Protein AF-A0A933NAK7-F1 (afdb_monomer)

Secondary structure (DSSP, 8-state):
-----------PPPPHHHHHHHHHHHHHHHTTTS--TTS-GGG-SHHHHHHHHHHHHHHHH-GGGGGGS-B-TTSSB-S---HHHIIIIIEEE--S-STTT-PPTTPEEEEEES--GGG--EEEEEEEE--TT--EEEE--SSTTPPPEEEEHHHHHHTS-GGG--STT-TTEEEEEEEGGGS---

Radius of gyration: 18.36 Å; Cα contacts (8 Å, |Δi|>4): 312; chains: 1; bounding box: 80×37×38 Å

Foldseek 3Di:
DDDDDPPPPPPPDDDLLVQLLVQLLVQLVVLQVPNDPVQDLVLLFFVSSLLRSNLVSCVVRPNVCNQVQFAAPVRDGDNDDDPVRCCVRFKDFDDLACPVVVDGRQKWWKFWDADPVVRDIDIGIWTWDDDPVAIKTWGRPGDRPGGIDMDGLVCQQPPDDLRRHSHNPNPGGPHIIDGPVSDDPD

Solvent-accessible surface area (backbone atoms only — not comparable to full-atom values): 10543 Å² total; per-residue (Å²): 136,84,84,83,79,80,80,79,77,79,78,73,77,75,54,69,56,62,50,41,27,48,40,18,35,52,49,48,56,52,32,57,82,53,71,54,87,87,61,52,75,96,44,59,26,23,42,33,47,52,52,49,16,52,46,54,25,28,56,75,74,44,53,86,50,47,70,61,61,34,31,38,98,86,68,43,62,38,98,74,64,56,49,64,48,35,54,71,48,29,29,40,80,76,41,45,42,52,80,90,68,57,77,51,48,48,23,28,44,35,34,51,42,78,69,33,83,94,60,38,72,40,65,46,42,28,36,28,35,73,48,99,95,49,47,31,34,42,31,33,86,55,52,85,89,62,67,44,45,71,48,47,48,65,51,35,63,74,71,43,59,70,79,65,18,62,38,68,85,25,85,29,30,73,20,32,30,37,51,53,88,63,54,75,86,124

Mean predicted aligned error: 5.65 Å

Structure (mmCIF, N/CA/C/O backbone):
data_AF-A0A933NAK7-F1
#
_entry.id   AF-A0A933NAK7-F1
#
loop_
_atom_site.group_PDB
_atom_site.id
_atom_site.type_symbol
_atom_site.label_atom_id
_atom_site.label_alt_id
_atom_site.label_comp_id
_atom_site.label_asym_id
_atom_site.label_entity_id
_atom_site.label_seq_id
_atom_site.pdbx_PDB_ins_code
_atom_site.Cartn_x
_atom_site.Cartn_y
_atom_site.Cartn_z
_atom_site.occupancy
_atom_site.B_iso_or_equiv
_atom_site.auth_seq_id
_atom_site.auth_comp_id
_atom_site.auth_asym_id
_atom_site.auth_atom_id
_atom_site.pdbx_PDB_model_num
ATOM 1 N N . MET A 1 1 ? -57.879 -13.987 11.716 1.00 50.94 1 MET A N 1
ATOM 2 C CA . MET A 1 1 ? -56.941 -13.269 10.824 1.00 50.94 1 MET A CA 1
ATOM 3 C C . MET A 1 1 ? -55.656 -13.054 11.609 1.00 50.94 1 MET A C 1
ATOM 5 O O . MET A 1 1 ? -55.731 -12.501 12.696 1.00 50.94 1 MET A O 1
ATOM 9 N N . MET A 1 2 ? -54.537 -13.621 11.155 1.00 39.66 2 MET A N 1
ATOM 10 C CA . MET A 1 2 ? -53.261 -13.627 11.891 1.00 39.66 2 MET A CA 1
ATOM 11 C C . MET A 1 2 ? -52.605 -12.236 11.878 1.00 39.66 2 MET A C 1
ATOM 13 O O . MET A 1 2 ? -52.693 -11.566 10.848 1.00 39.66 2 MET A O 1
ATOM 17 N N . PRO A 1 3 ? -51.931 -11.795 12.956 1.00 52.84 3 PRO A N 1
ATOM 18 C CA . PRO A 1 3 ? -51.157 -10.566 12.911 1.00 52.84 3 PRO A CA 1
ATOM 19 C C . PRO A 1 3 ? -49.844 -10.827 12.163 1.00 52.84 3 PRO A C 1
ATOM 21 O O . PRO A 1 3 ? -49.134 -11.795 12.436 1.00 52.84 3 PRO A O 1
ATOM 24 N N . ALA A 1 4 ? -49.528 -9.962 11.204 1.00 50.22 4 ALA A N 1
ATOM 25 C CA . ALA A 1 4 ? -48.237 -9.954 10.536 1.00 50.22 4 ALA A CA 1
ATOM 26 C C . ALA A 1 4 ? -47.170 -9.442 11.517 1.00 50.22 4 ALA A C 1
ATOM 28 O O . ALA A 1 4 ? -47.186 -8.272 11.897 1.00 50.22 4 ALA A O 1
ATOM 29 N N . LEU A 1 5 ? -46.235 -10.305 11.926 1.00 50.31 5 LEU A N 1
ATOM 30 C CA . LEU A 1 5 ? -44.983 -9.846 12.522 1.00 50.31 5 LEU A CA 1
ATOM 31 C C . LEU A 1 5 ? -44.116 -9.250 11.408 1.00 50.31 5 LEU A C 1
ATOM 33 O O . LEU A 1 5 ? -43.568 -9.976 10.580 1.00 50.31 5 LEU A O 1
ATOM 37 N N . MET A 1 6 ? -43.964 -7.927 11.402 1.00 47.78 6 MET A N 1
ATOM 38 C CA . MET A 1 6 ? -42.846 -7.284 10.717 1.00 47.78 6 MET A CA 1
ATOM 39 C C . MET A 1 6 ? -41.587 -7.507 11.556 1.00 47.78 6 MET A C 1
ATOM 41 O O . MET A 1 6 ? -41.379 -6.847 12.572 1.00 47.78 6 MET A O 1
ATOM 45 N N . ALA A 1 7 ? -40.749 -8.458 11.149 1.00 50.16 7 ALA A N 1
ATOM 46 C CA . ALA A 1 7 ? -39.399 -8.577 11.675 1.00 50.16 7 ALA A CA 1
ATOM 47 C C . ALA A 1 7 ? -38.543 -7.451 11.074 1.00 50.16 7 ALA A C 1
ATOM 49 O O . ALA A 1 7 ? -38.067 -7.551 9.945 1.00 50.16 7 ALA A O 1
ATOM 50 N N . ALA A 1 8 ? -38.366 -6.359 11.816 1.00 52.19 8 ALA A N 1
ATOM 51 C CA . ALA A 1 8 ? -37.314 -5.396 11.527 1.00 52.19 8 ALA A CA 1
ATOM 52 C C . ALA A 1 8 ? -35.971 -6.072 11.839 1.00 52.19 8 ALA A C 1
ATOM 54 O O . ALA A 1 8 ? -35.615 -6.260 13.002 1.00 52.19 8 ALA A O 1
ATOM 55 N N . ALA A 1 9 ? -35.242 -6.494 10.807 1.00 53.94 9 ALA A N 1
ATOM 56 C CA . ALA A 1 9 ? -33.877 -6.964 10.980 1.00 53.94 9 ALA A CA 1
ATOM 57 C C . ALA A 1 9 ? -33.021 -5.778 11.453 1.00 53.94 9 ALA A C 1
ATOM 59 O O . ALA A 1 9 ? -32.818 -4.824 10.702 1.00 53.94 9 ALA A O 1
ATOM 60 N N . LEU A 1 10 ? -32.532 -5.816 12.698 1.00 55.72 10 LEU A N 1
ATOM 61 C CA . LEU A 1 10 ? -31.459 -4.921 13.124 1.00 55.72 10 LEU A CA 1
ATOM 62 C C . LEU A 1 10 ? -30.236 -5.236 12.259 1.00 55.72 10 LEU A C 1
ATOM 64 O O . LEU A 1 10 ? -29.606 -6.280 12.424 1.00 55.72 10 LEU A O 1
ATOM 68 N N . ILE A 1 11 ? -29.902 -4.347 11.327 1.00 62.50 11 ILE A N 1
ATOM 69 C CA . ILE A 1 11 ? -28.625 -4.410 10.621 1.00 62.50 11 ILE A CA 1
ATOM 70 C C . ILE A 1 11 ? -27.559 -4.072 11.664 1.00 62.50 11 ILE A C 1
ATOM 72 O O . ILE A 1 11 ? -27.437 -2.920 12.078 1.00 62.50 11 ILE A O 1
ATOM 76 N N . ALA A 1 12 ? -26.833 -5.082 12.142 1.00 73.06 12 ALA A N 1
ATOM 77 C CA . ALA A 1 12 ? -25.682 -4.859 13.005 1.00 73.06 12 ALA A CA 1
ATOM 78 C C . ALA A 1 12 ? -24.680 -3.950 12.276 1.00 73.06 12 ALA A C 1
ATOM 80 O O . ALA A 1 12 ? -24.375 -4.178 11.102 1.00 73.06 12 ALA A O 1
ATOM 81 N N . SER A 1 13 ? -24.177 -2.918 12.960 1.00 73.75 13 SER A N 1
ATOM 82 C CA . SER A 1 13 ? -23.134 -2.055 12.405 1.00 73.75 13 SER A CA 1
ATOM 83 C C . SER A 1 13 ? -21.921 -2.900 12.002 1.00 73.75 13 SER A C 1
ATOM 85 O O . SER A 1 13 ? -21.542 -3.809 12.748 1.00 73.75 13 SER A O 1
ATOM 87 N N . PRO A 1 14 ? -21.300 -2.629 10.842 1.00 81.31 14 PRO A N 1
ATOM 88 C CA . PRO A 1 14 ? -20.127 -3.379 10.417 1.00 81.31 14 PRO A CA 1
ATOM 89 C C . PRO A 1 14 ? -18.986 -3.230 11.439 1.00 81.31 14 PRO A C 1
ATOM 91 O O . PRO A 1 14 ? -18.845 -2.162 12.044 1.00 81.31 14 PRO A O 1
ATOM 94 N N . PRO A 1 15 ? -18.138 -4.260 11.613 1.00 87.69 15 PRO A N 1
ATOM 95 C CA . PRO A 1 15 ? -16.937 -4.150 12.433 1.00 87.69 15 PRO A CA 1
ATOM 96 C C . PRO A 1 15 ? -16.035 -2.996 11.971 1.00 87.69 15 PRO A C 1
ATOM 98 O O . PRO A 1 15 ? -15.944 -2.712 10.772 1.00 87.69 15 PRO A O 1
ATOM 101 N N . LEU A 1 16 ? -15.305 -2.379 12.909 1.00 86.25 16 LEU A N 1
ATOM 102 C CA . LEU A 1 16 ? -14.366 -1.287 12.614 1.00 86.25 16 LEU A CA 1
ATOM 103 C C . LEU A 1 16 ? -13.340 -1.678 11.540 1.00 86.25 16 LEU A C 1
ATOM 105 O O . LEU A 1 16 ? -13.006 -0.861 10.692 1.00 86.25 16 LEU A O 1
ATOM 109 N N . THR A 1 17 ? -12.887 -2.934 11.522 1.00 90.81 17 THR A N 1
ATOM 110 C CA . THR A 1 17 ? -11.955 -3.448 10.506 1.00 90.81 17 THR A CA 1
ATOM 111 C C . THR A 1 17 ? -12.549 -3.406 9.098 1.00 90.81 17 THR A C 1
ATOM 113 O O . THR A 1 17 ? -11.882 -2.965 8.165 1.00 90.81 17 THR A O 1
ATOM 116 N N . SER A 1 18 ? -13.816 -3.795 8.932 1.00 92.50 18 SER A N 1
ATOM 117 C CA . SER A 1 18 ? -14.514 -3.744 7.642 1.00 92.50 18 SER A CA 1
ATOM 118 C C . SER A 1 18 ? -14.747 -2.308 7.171 1.00 92.50 18 SER A C 1
ATOM 120 O O . SER A 1 18 ? -14.615 -2.025 5.980 1.00 92.50 18 SER A O 1
ATOM 122 N N . LEU A 1 19 ? -15.066 -1.394 8.094 1.00 94.38 19 LEU A N 1
ATOM 123 C CA . LEU A 1 19 ? -15.151 0.037 7.790 1.00 94.38 19 LEU A CA 1
ATOM 124 C C . LEU A 1 19 ? -13.787 0.597 7.390 1.00 94.38 19 LEU A C 1
ATOM 126 O O . LEU A 1 19 ? -13.688 1.308 6.396 1.00 94.38 19 LEU A O 1
ATOM 130 N N . TRP A 1 20 ? -12.731 0.232 8.115 1.00 95.38 20 TRP A N 1
ATOM 131 C CA . TRP A 1 20 ? -11.385 0.708 7.836 1.00 95.38 20 TRP A CA 1
ATOM 132 C C . TRP A 1 20 ? -10.909 0.276 6.450 1.00 95.38 20 TRP A C 1
ATOM 134 O O . TRP A 1 20 ? -10.523 1.132 5.657 1.00 95.38 20 TRP A O 1
ATOM 144 N N . ARG A 1 21 ? -11.036 -1.013 6.107 1.00 97.19 21 ARG A N 1
ATOM 145 C CA . ARG A 1 21 ? -10.735 -1.526 4.758 1.00 97.19 21 ARG A CA 1
ATOM 146 C C . ARG A 1 21 ? -11.454 -0.745 3.659 1.00 97.19 21 ARG A C 1
ATOM 148 O O . ARG A 1 21 ? -10.831 -0.345 2.679 1.00 97.19 21 ARG A O 1
ATOM 155 N N . ARG A 1 22 ? -12.750 -0.487 3.850 1.00 96.88 22 ARG A N 1
ATOM 156 C CA . ARG A 1 22 ? -13.567 0.268 2.897 1.00 96.88 22 ARG A CA 1
ATOM 157 C C . ARG A 1 22 ? -13.049 1.692 2.708 1.00 96.88 22 ARG A C 1
ATOM 159 O O . ARG A 1 22 ? -12.799 2.102 1.581 1.00 96.88 22 ARG A O 1
ATOM 166 N N . VAL A 1 23 ? -12.842 2.430 3.798 1.00 97.69 23 VAL A N 1
ATOM 167 C CA . VAL A 1 23 ? -12.404 3.832 3.712 1.00 97.69 23 VAL A CA 1
ATOM 168 C C . VAL A 1 23 ? -10.984 3.939 3.142 1.00 97.69 23 VAL A C 1
ATOM 170 O O . VAL A 1 23 ? -10.689 4.908 2.442 1.00 97.69 23 VAL A O 1
ATOM 173 N N . VAL A 1 24 ? -10.116 2.943 3.369 1.00 98.50 24 VAL A N 1
ATOM 174 C CA . VAL A 1 24 ? -8.796 2.857 2.716 1.00 98.50 24 VAL A CA 1
ATOM 175 C C . VAL A 1 24 ? -8.944 2.828 1.197 1.00 98.50 24 VAL A C 1
ATOM 177 O O . VAL A 1 24 ? -8.371 3.681 0.518 1.00 98.50 24 VAL A O 1
ATOM 180 N N . VAL A 1 25 ? -9.715 1.880 0.656 1.00 98.31 25 VAL A N 1
ATOM 181 C CA . VAL A 1 25 ? -9.834 1.743 -0.804 1.00 98.31 25 VAL A CA 1
ATOM 182 C C . VAL A 1 25 ? -10.602 2.898 -1.431 1.00 98.31 25 VAL A C 1
ATOM 184 O O . VAL A 1 25 ? -10.177 3.393 -2.468 1.00 98.31 25 VAL A O 1
ATOM 187 N N . GLU A 1 26 ? -11.649 3.409 -0.777 1.00 97.56 26 GLU A N 1
ATOM 188 C CA . GLU A 1 26 ? -12.361 4.614 -1.223 1.00 97.56 26 GLU A CA 1
ATOM 189 C C . GLU A 1 26 ? -11.405 5.809 -1.313 1.00 97.56 26 GLU A C 1
ATOM 191 O O . GLU A 1 26 ? -11.361 6.503 -2.327 1.00 97.56 26 GLU A O 1
ATOM 196 N N . THR A 1 27 ? -10.579 6.020 -0.283 1.00 97.94 27 THR A N 1
ATOM 197 C CA . THR A 1 27 ? -9.602 7.116 -0.278 1.00 97.94 27 THR A CA 1
ATOM 198 C C . THR A 1 27 ? -8.579 6.960 -1.398 1.00 97.94 27 THR A C 1
ATOM 200 O O . THR A 1 27 ? -8.263 7.948 -2.061 1.00 97.94 27 THR A O 1
ATOM 203 N N . ALA A 1 28 ? -8.072 5.745 -1.628 1.00 98.31 28 ALA A N 1
ATOM 204 C CA . ALA A 1 28 ? -7.113 5.471 -2.695 1.00 98.31 28 ALA A CA 1
ATOM 205 C C . ALA A 1 28 ? -7.721 5.689 -4.091 1.00 98.31 28 ALA A C 1
ATOM 207 O O . ALA A 1 28 ? -7.102 6.338 -4.932 1.00 98.31 28 ALA A O 1
ATOM 208 N N . VAL A 1 29 ? -8.942 5.196 -4.322 1.00 97.94 29 VAL A N 1
ATOM 209 C CA . VAL A 1 29 ? -9.673 5.338 -5.592 1.00 97.94 29 VAL A CA 1
ATOM 210 C C . VAL A 1 29 ? -9.951 6.805 -5.911 1.00 97.94 29 VAL A C 1
ATOM 212 O O . VAL A 1 29 ? -9.742 7.218 -7.047 1.00 97.94 29 VAL A O 1
ATOM 215 N N . LEU A 1 30 ? -10.323 7.623 -4.920 1.00 97.25 30 LEU A N 1
ATOM 216 C CA . LEU A 1 30 ? -10.544 9.063 -5.121 1.00 97.25 30 LEU A CA 1
ATOM 217 C C . LEU A 1 30 ? -9.306 9.795 -5.673 1.00 97.25 30 LEU A C 1
ATOM 219 O O . LEU A 1 30 ? -9.447 10.817 -6.344 1.00 97.25 30 LEU A O 1
ATOM 223 N N . GLN A 1 31 ? -8.098 9.260 -5.459 1.00 97.44 31 GLN A N 1
ATOM 224 C CA . GLN A 1 31 ? -6.870 9.863 -5.986 1.00 97.44 31 GLN A CA 1
ATOM 225 C C . GLN A 1 31 ? -6.680 9.658 -7.497 1.00 97.44 31 GLN A C 1
ATOM 227 O O . GLN A 1 31 ? -5.808 10.304 -8.080 1.00 97.44 31 GLN A O 1
ATOM 232 N N . LEU A 1 32 ? -7.467 8.780 -8.134 1.00 96.00 32 LEU A N 1
ATOM 233 C CA . LEU A 1 32 ? -7.438 8.561 -9.586 1.00 96.00 32 LEU A CA 1
ATOM 234 C C . LEU A 1 32 ? -7.946 9.780 -10.363 1.00 96.00 32 LEU A C 1
ATOM 236 O O . LEU A 1 32 ? -7.452 10.055 -11.453 1.00 96.00 32 LEU A O 1
ATOM 240 N N . GLU A 1 33 ? -8.926 10.501 -9.818 1.00 92.06 33 GLU A N 1
ATOM 241 C CA . GLU A 1 33 ? -9.530 11.656 -10.488 1.00 92.06 33 GLU A CA 1
ATOM 242 C C . GLU A 1 33 ? -8.751 12.936 -10.198 1.00 92.06 33 GLU A C 1
ATOM 244 O O . GLU A 1 33 ? -8.278 13.627 -11.103 1.00 92.06 33 GLU A O 1
ATOM 249 N N . ARG A 1 34 ? -8.617 13.262 -8.911 1.00 89.94 34 ARG A N 1
ATOM 250 C CA . ARG A 1 34 ? -7.941 14.470 -8.454 1.00 89.94 34 ARG A CA 1
ATOM 251 C C . ARG A 1 34 ? -7.245 14.186 -7.128 1.00 89.94 34 ARG A C 1
ATOM 253 O O . ARG A 1 34 ? -7.940 13.933 -6.145 1.00 89.94 34 ARG A O 1
ATOM 260 N N . PRO A 1 35 ? -5.906 14.299 -7.070 1.00 91.38 35 PRO A N 1
ATOM 261 C CA . PRO A 1 35 ? -5.183 14.181 -5.815 1.00 91.38 35 PRO A CA 1
ATOM 262 C C . PRO A 1 35 ? -5.728 15.153 -4.767 1.00 91.38 35 PRO A C 1
ATOM 264 O O . PRO A 1 35 ? -5.890 16.350 -5.038 1.00 91.38 35 PRO A O 1
ATOM 267 N N . ASP A 1 36 ? -6.003 14.627 -3.579 1.00 95.12 36 ASP A N 1
ATOM 268 C CA . ASP A 1 36 ? -6.473 15.396 -2.436 1.00 95.12 36 ASP A CA 1
ATOM 269 C C . ASP A 1 36 ? -5.441 16.490 -2.093 1.00 95.12 36 ASP A C 1
ATOM 271 O O . ASP A 1 36 ? -4.244 16.194 -2.003 1.00 95.12 36 ASP A O 1
ATOM 275 N N . PRO A 1 37 ? -5.851 17.758 -1.897 1.00 92.88 37 PRO A N 1
ATOM 276 C CA . PRO A 1 37 ? -4.936 18.828 -1.499 1.00 92.88 37 PRO A CA 1
ATOM 277 C C . PRO A 1 37 ? -4.180 18.551 -0.190 1.00 92.88 37 PRO A C 1
ATOM 279 O O . PRO A 1 37 ? -3.084 19.072 -0.003 1.00 92.88 37 PRO A O 1
ATOM 282 N N . GLY A 1 38 ? -4.741 17.734 0.706 1.00 92.38 38 GLY A N 1
ATOM 283 C CA . GLY A 1 38 ? -4.090 17.270 1.929 1.00 92.38 38 GLY A CA 1
ATOM 284 C C . GLY A 1 38 ? -3.007 16.210 1.695 1.00 92.38 38 GLY A C 1
ATOM 285 O O . GLY A 1 38 ? -2.191 15.963 2.587 1.00 92.38 38 GLY A O 1
ATOM 286 N N . TRP A 1 39 ? -2.951 15.598 0.507 1.00 94.44 39 TRP A N 1
ATOM 287 C CA . TRP A 1 39 ? -1.866 14.706 0.110 1.00 94.44 39 TRP A CA 1
ATOM 288 C C . TRP A 1 39 ? -0.701 15.512 -0.478 1.00 94.44 39 TRP A C 1
ATOM 290 O O . TRP A 1 39 ? -0.696 15.885 -1.658 1.00 94.44 39 TRP A O 1
ATOM 300 N N . GLN A 1 40 ? 0.288 15.773 0.380 1.00 92.75 40 GLN A N 1
ATOM 301 C CA . GLN A 1 40 ? 1.493 16.554 0.074 1.00 92.75 40 GLN A CA 1
ATOM 302 C C . GLN A 1 40 ? 2.222 16.033 -1.168 1.00 92.75 40 GLN A C 1
ATOM 304 O O . GLN A 1 40 ? 2.408 14.822 -1.310 1.00 92.75 40 GLN A O 1
ATOM 309 N N . GLU A 1 41 ? 2.658 16.940 -2.047 1.00 91.56 41 GLU A N 1
ATOM 310 C CA . GLU A 1 41 ? 3.290 16.593 -3.328 1.00 91.56 41 GLU A CA 1
ATOM 311 C C . GLU A 1 41 ? 4.558 15.752 -3.138 1.00 91.56 41 GLU A C 1
ATOM 313 O O . GLU A 1 41 ? 4.779 14.791 -3.872 1.00 91.56 41 GLU A O 1
ATOM 318 N N . GLU A 1 42 ? 5.341 16.043 -2.100 1.00 92.31 42 GLU A N 1
ATOM 319 C CA . GLU A 1 42 ? 6.590 15.346 -1.771 1.00 92.31 42 GLU A CA 1
ATOM 320 C C . GLU A 1 42 ? 6.362 13.891 -1.350 1.00 92.31 42 GLU A C 1
ATOM 322 O O . GLU A 1 42 ? 7.299 13.099 -1.324 1.00 92.31 42 GLU A O 1
ATOM 327 N N . GLN A 1 43 ? 5.122 13.535 -1.010 1.00 93.62 43 GLN A N 1
ATOM 328 C CA . GLN A 1 43 ? 4.720 12.181 -0.650 1.00 93.62 43 GLN A CA 1
ATOM 329 C C . GLN A 1 43 ? 3.861 11.531 -1.736 1.00 93.62 43 GLN A C 1
ATOM 331 O O . GLN A 1 43 ? 3.190 10.540 -1.456 1.00 93.62 43 GLN A O 1
ATOM 336 N N . ARG A 1 44 ? 3.822 12.061 -2.961 1.00 95.31 44 ARG A N 1
ATOM 337 C CA . ARG A 1 44 ? 3.105 11.425 -4.076 1.00 95.31 44 ARG A CA 1
ATOM 338 C C . ARG A 1 44 ? 3.991 10.372 -4.723 1.00 95.31 44 ARG A C 1
ATOM 340 O O . ARG A 1 44 ? 4.595 10.573 -5.769 1.00 95.31 44 ARG A O 1
ATOM 347 N N . ASP A 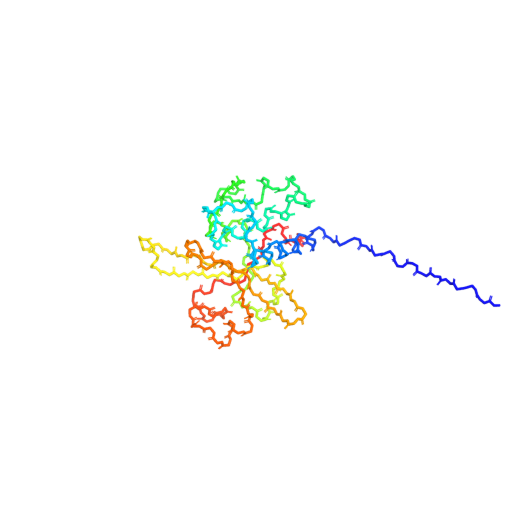1 45 ? 4.083 9.248 -4.028 1.00 96.69 45 ASP A N 1
ATOM 348 C CA . ASP A 1 45 ? 4.753 8.027 -4.457 1.00 96.69 45 ASP A CA 1
ATOM 349 C C . ASP A 1 45 ? 3.900 6.797 -4.075 1.00 96.69 45 ASP A C 1
ATOM 351 O O . ASP A 1 45 ? 2.812 6.929 -3.502 1.00 96.69 45 ASP A O 1
ATOM 355 N N . CYS A 1 46 ? 4.359 5.587 -4.412 1.00 97.44 46 CYS A N 1
ATOM 356 C CA . CYS A 1 46 ? 3.604 4.361 -4.130 1.00 97.44 46 CYS A CA 1
ATOM 357 C C . CYS A 1 46 ? 3.365 4.123 -2.625 1.00 97.44 46 CYS A C 1
ATOM 359 O O . CYS A 1 46 ? 2.245 3.800 -2.228 1.00 97.44 46 CYS A O 1
ATOM 361 N N . ALA A 1 47 ? 4.370 4.339 -1.771 1.00 97.75 47 ALA A N 1
ATOM 362 C CA . ALA A 1 47 ? 4.234 4.234 -0.318 1.00 97.75 47 ALA A CA 1
ATOM 363 C C . ALA A 1 47 ? 3.420 5.387 0.257 1.00 97.75 47 ALA A C 1
ATOM 365 O O . ALA A 1 47 ? 2.661 5.213 1.203 1.00 97.75 47 ALA A O 1
ATOM 366 N N . GLY A 1 48 ? 3.554 6.569 -0.321 1.00 98.06 48 GLY A N 1
ATOM 367 C CA . GLY A 1 48 ? 2.807 7.753 0.026 1.00 98.06 48 GLY A CA 1
ATOM 368 C C . GLY A 1 48 ? 1.310 7.605 -0.189 1.00 98.06 48 GLY A C 1
ATOM 369 O O . GLY A 1 48 ? 0.555 8.003 0.693 1.00 98.06 48 GLY A O 1
ATOM 370 N N . LEU A 1 49 ? 0.882 6.951 -1.273 1.00 98.62 49 LEU A N 1
ATOM 371 C CA . LEU A 1 49 ? -0.525 6.605 -1.484 1.00 98.62 49 LEU A CA 1
ATOM 372 C C . LEU A 1 49 ? -1.040 5.672 -0.379 1.00 98.62 49 LEU A C 1
ATOM 374 O O . LEU A 1 49 ? -2.106 5.918 0.182 1.00 98.62 49 LEU A O 1
ATOM 378 N N . VAL A 1 50 ? -0.266 4.640 -0.022 1.00 98.56 50 VAL A N 1
ATOM 379 C CA . VAL A 1 50 ? -0.596 3.732 1.091 1.00 98.56 50 VAL A CA 1
ATOM 380 C C . VAL A 1 50 ? -0.701 4.513 2.399 1.00 98.56 50 VAL A C 1
ATOM 382 O O . VAL A 1 50 ? -1.724 4.438 3.080 1.00 98.56 50 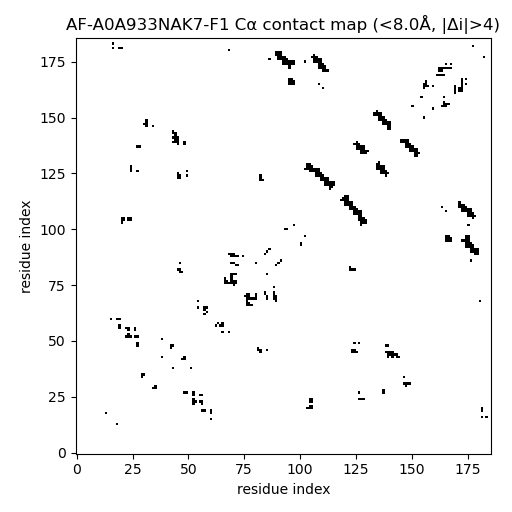VAL A O 1
ATOM 385 N N . ARG A 1 51 ? 0.313 5.319 2.735 1.00 98.31 51 ARG A N 1
ATOM 386 C CA . ARG A 1 51 ? 0.318 6.135 3.955 1.00 98.31 51 ARG A CA 1
ATOM 387 C C . ARG A 1 51 ? -0.891 7.058 4.015 1.00 98.31 51 ARG A C 1
ATOM 389 O O . ARG A 1 51 ? -1.553 7.117 5.048 1.00 98.31 51 ARG A O 1
ATOM 396 N N . PHE A 1 52 ? -1.174 7.756 2.919 1.00 98.25 52 PHE A N 1
ATOM 397 C CA . PHE A 1 52 ? -2.284 8.692 2.818 1.00 98.25 52 PHE A CA 1
ATOM 398 C C . PHE A 1 52 ? -3.630 7.985 2.999 1.00 98.25 52 PHE A C 1
ATOM 400 O O . PHE A 1 52 ? -4.417 8.394 3.848 1.00 98.25 52 PHE A O 1
ATOM 407 N N . ALA A 1 53 ? -3.875 6.890 2.276 1.00 98.38 53 ALA A N 1
ATOM 408 C CA . ALA A 1 53 ? -5.151 6.183 2.326 1.00 98.38 53 ALA A CA 1
ATOM 409 C C . ALA A 1 53 ? -5.442 5.593 3.716 1.00 98.38 53 ALA A C 1
ATOM 411 O O . ALA A 1 53 ? -6.527 5.780 4.266 1.00 98.38 53 ALA A O 1
ATOM 412 N N . TYR A 1 54 ? -4.450 4.942 4.327 1.00 98.19 54 TYR A N 1
ATOM 413 C CA . TYR A 1 54 ? -4.576 4.356 5.663 1.00 98.19 54 TYR A CA 1
ATOM 414 C C . TYR A 1 54 ? -4.709 5.394 6.772 1.00 98.19 54 TYR A C 1
ATOM 416 O O . TYR A 1 54 ? -5.552 5.228 7.658 1.00 98.19 54 TYR A O 1
ATOM 424 N N . ARG A 1 55 ? -3.913 6.469 6.717 1.00 97.25 55 ARG A N 1
ATOM 425 C CA . ARG A 1 55 ? -3.989 7.556 7.695 1.00 97.25 55 ARG A CA 1
ATOM 426 C C . ARG A 1 55 ? -5.334 8.261 7.623 1.00 97.25 55 ARG A C 1
ATOM 428 O O . ARG A 1 55 ? -5.964 8.416 8.658 1.00 97.25 55 ARG A O 1
ATOM 435 N N . THR A 1 56 ? -5.780 8.645 6.428 1.00 97.25 56 THR A N 1
ATOM 436 C CA . THR A 1 56 ? -7.076 9.308 6.219 1.00 97.25 56 THR A CA 1
ATOM 437 C C . THR A 1 56 ? -8.230 8.439 6.701 1.00 97.25 56 THR A C 1
ATOM 439 O O . THR A 1 56 ? -9.179 8.941 7.300 1.00 97.25 56 THR A O 1
ATOM 442 N N . ALA A 1 57 ? -8.146 7.124 6.496 1.00 96.44 57 ALA A N 1
ATOM 443 C CA . ALA A 1 57 ? -9.170 6.218 6.981 1.00 96.44 57 ALA A CA 1
ATOM 444 C C . ALA A 1 57 ? -9.245 6.178 8.516 1.00 96.44 57 ALA A C 1
ATOM 446 O 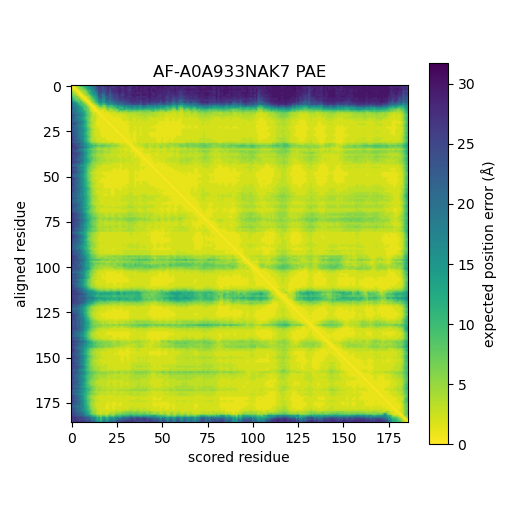O . ALA A 1 57 ? -10.341 6.280 9.063 1.00 96.44 57 ALA A O 1
ATOM 447 N N . LEU A 1 58 ? -8.110 6.101 9.220 1.00 95.19 58 LEU A N 1
ATOM 448 C CA . LEU A 1 58 ? -8.116 6.171 10.685 1.00 95.19 58 LEU A CA 1
ATOM 449 C C . LEU A 1 58 ? -8.485 7.554 11.211 1.00 95.19 58 LEU A C 1
ATOM 451 O O . LEU A 1 58 ? -9.226 7.640 12.178 1.00 95.19 58 LEU A O 1
ATOM 455 N N . ASP A 1 59 ? -8.039 8.625 10.565 1.00 96.06 59 ASP A N 1
ATOM 456 C CA . ASP A 1 59 ? -8.406 9.989 10.949 1.00 96.06 59 ASP A CA 1
ATOM 457 C C . ASP A 1 59 ? -9.933 10.195 10.927 1.00 96.06 59 ASP A C 1
ATOM 459 O O . ASP A 1 59 ? -10.490 10.876 11.779 1.00 96.06 59 ASP A O 1
ATOM 463 N N . ARG A 1 60 ? -10.641 9.528 10.007 1.00 95.25 60 ARG A N 1
ATOM 464 C CA . ARG A 1 60 ? -12.111 9.562 9.933 1.00 95.25 60 ARG A CA 1
ATOM 465 C C . ARG A 1 60 ? -12.806 8.623 10.917 1.00 95.25 60 ARG A C 1
ATOM 467 O O . ARG A 1 60 ? -13.916 8.924 11.348 1.00 95.25 60 ARG A O 1
ATOM 474 N N . LEU A 1 61 ? -12.211 7.466 11.206 1.00 94.25 61 LEU A N 1
ATOM 475 C CA . LEU A 1 61 ? -12.873 6.381 11.940 1.00 94.25 61 LEU A CA 1
ATOM 476 C C . LEU A 1 61 ? -12.492 6.333 13.423 1.00 94.25 61 LEU A C 1
ATOM 478 O O . LEU A 1 61 ? -13.366 6.176 14.272 1.00 94.25 61 LEU A O 1
ATOM 482 N N . ASP A 1 62 ? -11.202 6.452 13.730 1.00 93.62 62 ASP A N 1
ATOM 483 C CA . ASP A 1 62 ? -10.661 6.505 15.088 1.00 93.62 62 ASP A CA 1
ATOM 484 C C . ASP A 1 62 ? -9.295 7.233 15.110 1.00 93.62 62 ASP A C 1
ATOM 486 O O . ASP A 1 62 ? -8.233 6.596 15.053 1.00 93.62 62 ASP A O 1
ATOM 490 N N . PRO A 1 63 ? -9.292 8.579 15.212 1.00 95.62 63 PRO A N 1
ATOM 491 C CA . PRO A 1 63 ? -8.068 9.381 15.192 1.00 95.62 63 PRO A CA 1
ATOM 492 C C . PRO A 1 63 ? -7.045 8.998 16.269 1.00 95.62 63 PRO A C 1
ATOM 494 O O . PRO A 1 63 ? -5.852 9.268 16.118 1.00 95.62 63 PRO A O 1
ATOM 497 N N . LYS A 1 64 ? -7.477 8.355 17.365 1.00 95.00 64 LYS A N 1
ATOM 498 C CA . LYS A 1 64 ? -6.587 7.948 18.465 1.00 95.00 64 LYS A CA 1
ATOM 499 C C . LYS A 1 64 ? -5.600 6.861 18.044 1.00 95.00 64 LYS A C 1
ATOM 501 O O . LYS A 1 64 ? -4.571 6.708 18.696 1.00 95.00 64 LYS A O 1
ATOM 506 N N . LEU A 1 65 ? -5.901 6.129 16.970 1.00 93.00 65 LEU A N 1
ATOM 507 C CA . LEU A 1 65 ? -5.048 5.076 16.420 1.00 93.00 65 LEU A CA 1
ATOM 508 C C . LEU A 1 65 ? -4.029 5.601 15.396 1.00 93.00 65 LEU A C 1
ATOM 510 O O . LEU A 1 65 ? -3.085 4.892 15.056 1.00 93.00 65 LEU A O 1
ATOM 514 N N . VAL A 1 66 ? -4.167 6.842 14.912 1.00 95.31 66 VAL A N 1
ATOM 515 C CA . VAL A 1 66 ? -3.233 7.427 13.930 1.00 95.31 66 VAL A CA 1
ATOM 516 C C . VAL A 1 66 ? -1.782 7.468 14.439 1.00 95.31 66 VAL A C 1
ATOM 518 O O . VAL A 1 66 ? -0.895 7.090 13.672 1.00 95.31 66 VAL A O 1
ATOM 521 N N . PRO A 1 67 ? -1.484 7.860 15.698 1.00 95.44 67 PRO A N 1
ATOM 522 C CA . PRO A 1 67 ? -0.107 7.900 16.190 1.00 95.44 67 PRO A CA 1
ATOM 523 C C . PRO A 1 67 ? 0.590 6.538 16.225 1.00 95.44 67 PRO A C 1
ATOM 525 O O . PRO A 1 67 ? 1.813 6.505 16.217 1.00 95.44 67 PRO A O 1
ATOM 528 N N . THR A 1 68 ? -0.162 5.433 16.271 1.00 94.38 68 THR A N 1
ATOM 529 C CA . THR A 1 68 ? 0.355 4.055 16.332 1.00 94.38 68 THR A CA 1
ATOM 530 C C . THR A 1 68 ? 0.199 3.296 15.016 1.00 94.38 68 THR A C 1
ATOM 532 O O . THR A 1 68 ? 0.460 2.095 14.967 1.00 94.38 68 THR A O 1
ATOM 535 N N . LEU A 1 69 ? -0.207 3.985 13.946 1.00 95.62 69 LEU A N 1
ATOM 536 C CA . LEU A 1 69 ? -0.458 3.382 12.642 1.00 95.62 69 LEU A CA 1
ATOM 537 C C . LEU A 1 69 ? 0.810 2.752 12.044 1.00 95.62 69 LEU A C 1
ATOM 539 O O . LEU A 1 69 ? 0.758 1.644 11.513 1.00 95.62 69 LEU A O 1
ATOM 543 N N . TRP A 1 70 ? 1.956 3.426 12.171 1.00 97.00 70 TRP A N 1
ATOM 544 C CA . TRP A 1 70 ? 3.232 2.935 11.653 1.00 97.00 70 TRP A CA 1
ATOM 545 C C . TRP A 1 70 ? 4.177 2.528 12.768 1.00 97.00 70 TRP A C 1
ATOM 547 O O . TRP A 1 70 ? 4.225 3.175 13.812 1.00 97.00 70 TRP A O 1
ATOM 557 N N . SER A 1 71 ? 4.963 1.479 12.537 1.00 95.88 71 SER A N 1
ATOM 558 C CA . SER A 1 71 ? 5.962 0.992 13.487 1.00 95.88 71 SER A CA 1
ATOM 559 C C . SER A 1 71 ? 7.341 1.007 12.845 1.00 95.88 71 SER A C 1
ATOM 561 O O . SER A 1 71 ? 7.481 0.690 11.667 1.00 95.88 71 SER A O 1
ATOM 563 N N . GLY A 1 72 ? 8.356 1.394 13.611 1.00 95.56 72 GLY A N 1
ATOM 564 C CA . GLY A 1 72 ? 9.747 1.346 13.186 1.00 95.56 72 GLY A CA 1
ATOM 565 C C . GLY A 1 72 ? 10.422 0.007 13.480 1.00 95.56 72 GLY A C 1
ATOM 566 O O . GLY A 1 72 ? 9.816 -0.884 14.086 1.00 95.56 72 GLY A O 1
ATOM 567 N N . PRO A 1 73 ? 11.704 -0.131 13.099 1.00 94.56 73 PRO A N 1
ATOM 568 C CA . PRO A 1 73 ? 12.491 -1.335 13.363 1.00 94.56 73 PRO A CA 1
ATOM 569 C C . PRO A 1 73 ? 12.633 -1.698 14.844 1.00 94.56 73 PRO A C 1
ATOM 571 O O . PRO A 1 73 ? 12.783 -2.869 15.179 1.00 94.56 73 PRO A O 1
ATOM 574 N N . ASP A 1 74 ? 12.548 -0.712 15.737 1.00 94.81 74 ASP A N 1
ATOM 575 C CA . ASP A 1 74 ? 12.562 -0.899 17.191 1.00 94.81 74 ASP A CA 1
ATOM 576 C C . ASP A 1 74 ? 11.179 -1.246 17.777 1.00 94.81 74 ASP A C 1
ATOM 578 O O . ASP A 1 74 ? 11.021 -1.337 18.995 1.00 94.81 74 ASP A O 1
ATOM 582 N N . GLY A 1 75 ? 10.169 -1.426 16.918 1.00 92.06 75 GLY A N 1
ATOM 583 C CA . GLY A 1 75 ? 8.785 -1.704 17.292 1.00 92.06 75 GLY A CA 1
ATOM 584 C C . GLY A 1 75 ? 8.023 -0.491 17.826 1.00 92.06 75 GLY A C 1
ATOM 585 O O . GLY A 1 75 ? 6.858 -0.633 18.199 1.00 92.06 75 GLY A O 1
ATOM 586 N N . LYS A 1 76 ? 8.638 0.697 17.878 1.00 95.19 76 LYS A N 1
ATOM 587 C CA . LYS A 1 76 ? 7.976 1.904 18.377 1.00 95.19 76 LYS A CA 1
ATOM 588 C C . LYS A 1 76 ? 7.203 2.611 17.270 1.00 95.19 76 LYS A C 1
ATOM 590 O O . LYS A 1 76 ? 7.551 2.476 16.095 1.00 95.19 76 LYS A O 1
ATOM 595 N N . PRO A 1 77 ? 6.173 3.396 17.623 1.00 96.75 77 PRO A N 1
ATOM 596 C CA . PRO A 1 77 ? 5.477 4.202 16.640 1.00 96.75 77 PRO A CA 1
ATOM 597 C C . PRO A 1 77 ? 6.387 5.229 15.964 1.00 96.75 77 PRO A C 1
ATOM 599 O O . PRO A 1 77 ? 7.184 5.890 16.633 1.00 96.75 77 PRO A O 1
ATOM 602 N N . ILE A 1 78 ? 6.237 5.389 14.648 1.00 96.44 78 ILE A N 1
ATOM 603 C CA . ILE A 1 78 ? 6.972 6.381 13.851 1.00 96.44 78 ILE A CA 1
ATOM 604 C C . ILE A 1 78 ? 6.017 7.199 12.980 1.00 96.44 78 ILE A C 1
ATOM 606 O O . ILE A 1 78 ? 4.983 6.716 12.533 1.00 96.44 78 ILE A O 1
ATOM 610 N N . ALA A 1 79 ? 6.356 8.464 12.729 1.00 91.62 79 ALA A N 1
ATOM 611 C CA . ALA A 1 79 ? 5.484 9.369 11.972 1.00 91.62 79 ALA A CA 1
ATOM 612 C C . ALA A 1 79 ? 5.507 9.113 10.453 1.00 91.62 79 ALA A C 1
ATOM 614 O O . ALA A 1 79 ? 4.569 9.482 9.745 1.00 91.62 79 ALA A O 1
ATOM 615 N N . TYR A 1 80 ? 6.585 8.508 9.953 1.00 94.75 80 TYR A N 1
ATOM 616 C CA . TYR A 1 80 ? 6.842 8.291 8.534 1.00 94.75 80 TYR A CA 1
ATOM 617 C C . TYR A 1 80 ? 7.549 6.953 8.326 1.00 94.75 80 TYR A C 1
ATOM 619 O O . TYR A 1 80 ? 8.465 6.620 9.073 1.00 94.75 80 TYR A O 1
ATOM 627 N N . SER A 1 81 ? 7.159 6.223 7.284 1.00 95.38 81 SER A N 1
ATOM 628 C CA . SER A 1 81 ? 7.755 4.939 6.902 1.00 95.38 81 SER A CA 1
ATOM 629 C C . SER A 1 81 ? 7.801 4.834 5.389 1.00 95.38 81 SER A C 1
ATOM 631 O O . SER A 1 81 ? 6.763 4.989 4.750 1.00 95.38 81 SER A O 1
ATOM 633 N N . ASP A 1 82 ? 8.970 4.594 4.802 1.00 96.44 82 ASP A N 1
ATOM 634 C CA . ASP A 1 82 ? 9.073 4.260 3.377 1.00 96.44 82 ASP A CA 1
ATOM 635 C C . ASP A 1 82 ? 8.443 2.888 3.059 1.00 96.44 82 ASP A C 1
ATOM 637 O O . ASP A 1 82 ? 7.949 2.187 3.945 1.00 96.44 82 ASP A O 1
ATOM 641 N N . ALA A 1 83 ? 8.421 2.512 1.777 1.00 97.44 83 ALA A N 1
ATOM 642 C CA . ALA A 1 83 ? 7.814 1.262 1.326 1.00 97.44 83 ALA A CA 1
ATOM 643 C C . ALA A 1 83 ? 8.396 0.021 2.028 1.00 97.44 83 ALA A C 1
ATOM 645 O O . ALA A 1 83 ? 7.643 -0.873 2.411 1.00 97.44 83 ALA A O 1
ATOM 646 N N . GLU A 1 84 ? 9.717 -0.034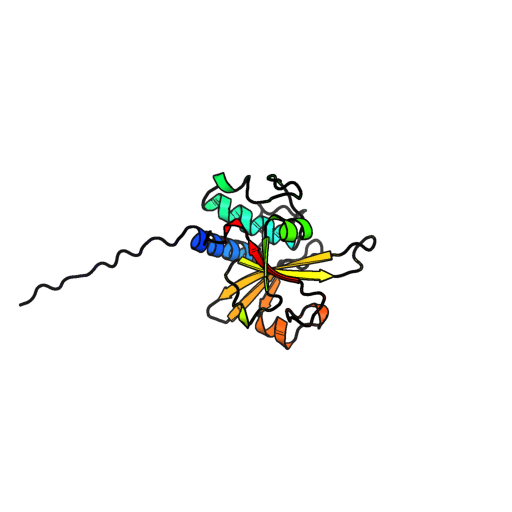 2.207 1.00 97.44 84 GLU A N 1
ATOM 647 C CA . GLU A 1 84 ? 10.393 -1.161 2.853 1.00 97.44 84 GLU A CA 1
ATOM 648 C C . GLU A 1 84 ? 10.020 -1.252 4.335 1.00 97.44 84 GLU A C 1
ATOM 650 O O . GLU A 1 84 ? 9.581 -2.302 4.810 1.00 97.44 84 GLU A O 1
ATOM 655 N N . THR A 1 85 ? 10.108 -0.126 5.045 1.00 97.88 85 THR A N 1
ATOM 656 C CA . THR A 1 85 ? 9.771 -0.017 6.467 1.00 97.88 85 THR A CA 1
ATOM 657 C C . THR A 1 85 ? 8.306 -0.381 6.713 1.00 97.88 85 THR A C 1
ATOM 659 O O . THR A 1 85 ? 8.010 -1.135 7.642 1.00 97.88 85 THR A O 1
ATOM 662 N N . LEU A 1 86 ? 7.382 0.087 5.860 1.00 98.12 86 LEU A N 1
ATOM 663 C CA . LEU A 1 86 ? 5.965 -0.288 5.928 1.00 98.12 86 LEU A CA 1
ATOM 664 C C . LEU A 1 86 ? 5.796 -1.807 5.842 1.00 98.12 86 LEU A C 1
ATOM 666 O O . LEU A 1 86 ? 5.174 -2.407 6.723 1.00 98.12 86 LEU A O 1
ATOM 670 N N . LEU A 1 87 ? 6.359 -2.432 4.804 1.00 98.12 87 LEU A N 1
ATOM 671 C CA . LEU A 1 87 ? 6.236 -3.874 4.590 1.00 98.12 87 LEU A CA 1
ATOM 672 C C . LEU A 1 87 ? 6.822 -4.688 5.745 1.00 98.12 87 LEU A C 1
ATOM 674 O O . LEU A 1 87 ? 6.221 -5.683 6.152 1.00 98.12 87 LEU A O 1
ATOM 678 N N . ALA A 1 88 ? 7.969 -4.268 6.278 1.00 97.38 88 ALA A N 1
ATOM 679 C CA . ALA A 1 88 ? 8.668 -4.981 7.339 1.00 97.38 88 ALA A CA 1
ATOM 680 C C . ALA A 1 88 ? 7.960 -4.872 8.702 1.00 97.38 88 ALA A C 1
ATOM 682 O O . ALA A 1 88 ? 7.884 -5.857 9.447 1.00 97.38 88 ALA A O 1
ATOM 683 N N . HIS A 1 89 ? 7.420 -3.696 9.033 1.00 97.62 89 HIS A N 1
ATOM 684 C CA . HIS A 1 89 ? 7.043 -3.379 10.414 1.00 97.62 89 HIS A CA 1
ATOM 685 C C . HIS A 1 89 ? 5.554 -3.095 10.623 1.00 97.62 89 HIS A C 1
ATOM 687 O O . HIS A 1 89 ? 5.038 -3.383 11.701 1.00 97.62 89 HIS A O 1
ATOM 693 N N . SER A 1 90 ? 4.833 -2.631 9.602 1.00 97.19 90 SER A N 1
ATOM 694 C CA . SER A 1 90 ? 3.401 -2.297 9.702 1.00 97.19 90 SER A CA 1
ATOM 695 C C . SER A 1 90 ? 2.491 -3.291 8.990 1.00 97.19 90 SER A C 1
ATOM 697 O O . SER A 1 90 ? 1.309 -3.408 9.318 1.00 97.19 90 SER A O 1
ATOM 699 N N . PHE A 1 91 ? 3.043 -4.067 8.063 1.00 97.81 91 PHE A N 1
ATOM 700 C CA . PHE A 1 91 ? 2.319 -5.099 7.338 1.00 97.81 91 PHE A CA 1
ATOM 701 C C . PHE A 1 91 ? 2.813 -6.503 7.710 1.00 97.81 91 PHE A C 1
ATOM 703 O O . PHE A 1 91 ? 3.865 -6.695 8.327 1.00 97.81 91 PHE A O 1
ATOM 710 N N . ARG A 1 92 ? 1.990 -7.502 7.389 1.00 96.19 92 ARG A N 1
ATOM 711 C CA . ARG A 1 92 ? 2.286 -8.929 7.528 1.00 96.19 92 ARG A CA 1
ATOM 712 C C . ARG A 1 92 ? 2.115 -9.605 6.165 1.00 96.19 92 ARG A C 1
ATOM 714 O O . ARG A 1 92 ? 1.062 -9.417 5.552 1.00 96.19 92 ARG A O 1
ATOM 721 N N . PRO A 1 93 ? 3.079 -10.421 5.703 1.00 96.81 93 PRO A N 1
ATOM 722 C CA . PRO A 1 93 ? 2.910 -11.186 4.473 1.00 96.81 93 PRO A CA 1
ATOM 723 C C . PRO A 1 93 ? 1.822 -12.256 4.644 1.00 96.81 93 PRO A C 1
ATOM 725 O O . PRO A 1 93 ? 1.752 -12.930 5.673 1.00 96.81 93 PRO A O 1
ATOM 728 N N . LEU A 1 94 ? 0.993 -12.438 3.618 1.00 95.06 94 LEU A N 1
ATOM 729 C CA . LEU A 1 94 ? 0.023 -13.527 3.512 1.00 95.06 94 LEU A CA 1
ATOM 730 C C . LEU A 1 94 ? 0.622 -14.691 2.709 1.00 95.06 94 LEU A C 1
ATOM 732 O O . LEU A 1 94 ? 0.997 -15.730 3.266 1.00 95.06 94 LEU A O 1
ATOM 736 N N . ARG A 1 95 ? 0.725 -14.511 1.387 1.00 93.06 95 ARG A N 1
ATOM 737 C CA . ARG A 1 95 ? 1.242 -15.489 0.419 1.00 93.06 95 ARG A CA 1
ATOM 738 C C . ARG A 1 95 ? 1.843 -14.778 -0.792 1.00 93.06 95 ARG A C 1
ATOM 740 O O . ARG A 1 95 ? 1.438 -13.670 -1.132 1.00 93.06 95 ARG A O 1
ATOM 747 N N . ARG A 1 96 ? 2.764 -15.448 -1.490 1.00 93.19 96 ARG A N 1
ATOM 748 C CA . ARG A 1 96 ? 3.288 -15.020 -2.802 1.00 93.19 96 ARG A CA 1
ATOM 749 C C . ARG A 1 96 ? 2.363 -15.424 -3.951 1.00 93.19 96 ARG A C 1
ATOM 751 O O . ARG A 1 96 ? 2.822 -15.887 -4.983 1.00 93.19 96 ARG A O 1
ATOM 758 N N . GLU A 1 97 ? 1.058 -15.281 -3.763 1.00 90.00 97 GLU A N 1
ATOM 759 C CA . GLU A 1 97 ? 0.039 -15.659 -4.740 1.00 90.00 97 GLU A CA 1
ATOM 760 C C . GLU A 1 97 ? -1.211 -14.808 -4.521 1.00 90.00 97 GLU A C 1
ATOM 762 O O . GLU A 1 97 ? -1.589 -14.578 -3.375 1.00 90.00 97 GLU A O 1
ATOM 767 N N . VAL A 1 98 ? -1.845 -14.352 -5.603 1.00 91.50 98 VAL A N 1
ATOM 768 C CA . VAL A 1 98 ? -3.055 -13.512 -5.541 1.00 91.50 98 VAL A CA 1
ATOM 769 C C . VAL A 1 98 ? -4.333 -14.344 -5.651 1.00 91.50 98 VAL A C 1
ATOM 771 O O . VAL A 1 98 ? -5.276 -14.134 -4.898 1.00 91.50 98 VAL A O 1
ATOM 774 N N . VAL A 1 99 ? -4.379 -15.316 -6.565 1.00 87.31 99 VAL A N 1
ATOM 775 C CA . VAL A 1 99 ? -5.630 -16.014 -6.904 1.00 87.31 99 VAL A CA 1
ATOM 776 C C . VAL A 1 99 ? -6.148 -16.863 -5.740 1.00 87.31 99 VAL A C 1
ATOM 778 O O . VAL A 1 99 ? -7.321 -16.770 -5.386 1.00 87.31 99 VAL A O 1
ATOM 781 N N . SER A 1 100 ? -5.284 -17.670 -5.116 1.00 85.81 100 SER A N 1
ATOM 782 C CA . SER A 1 100 ? -5.691 -18.567 -4.028 1.00 85.81 100 SER A CA 1
ATOM 783 C C . SER A 1 100 ? -6.024 -17.833 -2.727 1.00 85.81 100 SER A C 1
ATOM 785 O O . SER A 1 100 ? -6.946 -18.238 -2.016 1.00 85.81 100 SER A O 1
ATOM 787 N N . ILE A 1 101 ? -5.303 -16.747 -2.421 1.00 89.19 101 ILE A N 1
ATOM 788 C CA . ILE A 1 101 ? -5.460 -16.016 -1.159 1.00 89.19 101 ILE A CA 1
ATOM 789 C C . ILE A 1 101 ? -6.715 -15.141 -1.141 1.00 89.19 101 ILE A C 1
ATOM 791 O O . ILE A 1 101 ? -7.212 -14.869 -0.055 1.00 89.19 101 ILE A O 1
ATOM 795 N N . ARG A 1 102 ? -7.230 -14.745 -2.320 1.00 88.19 102 ARG A N 1
ATOM 796 C CA . ARG A 1 102 ? -8.372 -13.826 -2.488 1.00 88.19 102 ARG A CA 1
ATOM 797 C C . ARG A 1 102 ? -8.241 -12.595 -1.576 1.00 88.19 102 ARG A C 1
ATOM 799 O O . ARG A 1 102 ? -8.946 -12.526 -0.569 1.00 88.19 102 ARG A O 1
ATOM 806 N N . PRO A 1 103 ? -7.322 -11.661 -1.899 1.00 95.12 103 PRO A N 1
ATOM 807 C CA . PRO A 1 103 ? -7.043 -10.508 -1.055 1.00 95.12 103 PRO A CA 1
ATOM 808 C C . PRO A 1 103 ? -8.305 -9.703 -0.745 1.00 95.12 103 PRO A C 1
ATOM 810 O O . PRO A 1 103 ? -9.264 -9.665 -1.523 1.00 95.12 103 PRO A O 1
ATOM 813 N N . GLU A 1 104 ? -8.292 -9.046 0.403 1.00 96.38 104 GLU A N 1
ATOM 814 C CA . GLU A 1 104 ? -9.352 -8.136 0.809 1.00 96.38 104 GLU A CA 1
ATOM 815 C C . GLU A 1 104 ? -9.016 -6.689 0.436 1.00 96.38 104 GLU A C 1
ATOM 817 O O . GLU A 1 104 ? -7.874 -6.336 0.146 1.00 96.38 104 GLU A O 1
ATOM 822 N N . ASP A 1 105 ? -10.029 -5.827 0.497 1.00 98.00 105 ASP A N 1
ATOM 823 C CA . ASP A 1 105 ? -9.878 -4.391 0.279 1.00 98.00 105 ASP A CA 1
ATOM 824 C C . ASP A 1 105 ? -8.794 -3.803 1.187 1.00 98.00 105 ASP A C 1
ATOM 826 O O . ASP A 1 105 ? -8.814 -3.979 2.411 1.00 98.00 105 ASP A O 1
ATOM 830 N N . GLY A 1 106 ? -7.839 -3.109 0.574 1.00 98.06 106 GLY A N 1
ATOM 831 C CA . GLY A 1 106 ? -6.715 -2.486 1.260 1.00 98.06 106 GLY A CA 1
ATOM 832 C C . GLY A 1 106 ? -5.477 -3.375 1.376 1.00 98.06 106 GLY A C 1
ATOM 833 O O . GLY A 1 106 ? -4.402 -2.840 1.622 1.00 98.06 106 GLY A O 1
ATOM 834 N N . ASP A 1 107 ? -5.571 -4.693 1.167 1.00 98.44 107 ASP A N 1
ATOM 835 C CA . ASP A 1 107 ? -4.371 -5.536 1.126 1.00 98.44 107 ASP A CA 1
ATOM 836 C C . ASP A 1 107 ? -3.418 -5.053 0.019 1.00 98.44 107 ASP A C 1
ATOM 838 O O . ASP A 1 107 ? -3.841 -4.508 -0.999 1.00 98.44 107 ASP A O 1
ATOM 842 N N . LEU A 1 108 ? -2.113 -5.230 0.210 1.00 98.69 108 LEU A N 1
ATOM 843 C CA . LEU A 1 108 ? -1.102 -4.736 -0.721 1.00 98.69 108 LEU A CA 1
ATOM 844 C C . LEU A 1 108 ? -0.540 -5.860 -1.580 1.00 98.69 108 LEU A C 1
ATOM 846 O O . LEU A 1 108 ? -0.159 -6.903 -1.055 1.00 98.69 108 LEU A O 1
ATOM 850 N N . LEU A 1 109 ? -0.375 -5.609 -2.875 1.00 98.62 109 LEU A N 1
ATOM 851 C CA . LEU A 1 109 ? 0.569 -6.346 -3.715 1.00 98.62 109 LEU A CA 1
ATOM 852 C C . LEU A 1 109 ? 1.908 -5.606 -3.672 1.00 98.62 109 LEU A C 1
ATOM 854 O O . LEU A 1 109 ? 1.968 -4.410 -3.961 1.00 98.62 109 LEU A O 1
ATOM 858 N N . ALA A 1 110 ? 2.976 -6.315 -3.311 1.00 98.62 110 ALA A N 1
ATOM 859 C CA . ALA A 1 110 ? 4.299 -5.726 -3.141 1.00 98.62 110 ALA A CA 1
ATOM 860 C C . ALA A 1 110 ? 5.320 -6.307 -4.121 1.00 98.62 110 ALA A C 1
ATOM 862 O O . ALA A 1 110 ? 5.429 -7.526 -4.283 1.00 98.62 110 ALA A O 1
ATOM 863 N N . PHE A 1 111 ? 6.118 -5.425 -4.717 1.00 98.38 111 PHE A N 1
ATOM 864 C CA . PHE A 1 111 ? 7.231 -5.768 -5.594 1.00 98.38 111 PHE A CA 1
ATOM 865 C C . PHE A 1 111 ? 8.541 -5.158 -5.094 1.00 98.38 111 PHE A C 1
ATOM 867 O O . PHE A 1 111 ? 8.538 -4.107 -4.455 1.00 98.38 111 PHE A O 1
ATOM 874 N N . ARG A 1 112 ? 9.663 -5.802 -5.426 1.00 97.50 112 ARG A N 1
ATOM 875 C CA . ARG A 1 112 ? 11.028 -5.314 -5.195 1.00 97.50 112 ARG A CA 1
ATOM 876 C C . ARG A 1 112 ? 11.844 -5.438 -6.474 1.00 97.50 112 ARG A C 1
ATOM 878 O O . ARG A 1 112 ? 11.990 -6.527 -7.029 1.00 97.50 112 ARG A O 1
ATOM 885 N N . HIS A 1 113 ? 12.370 -4.312 -6.930 1.00 94.62 113 HIS A N 1
ATOM 886 C CA . HIS A 1 113 ? 13.225 -4.195 -8.103 1.00 94.62 113 HIS A CA 1
ATOM 887 C C . HIS A 1 113 ? 14.636 -3.830 -7.651 1.00 94.62 113 HIS A C 1
ATOM 889 O O . HIS A 1 113 ? 14.812 -2.968 -6.798 1.00 94.62 113 HIS A O 1
ATOM 895 N N . GLU A 1 114 ? 15.643 -4.489 -8.212 1.00 92.31 114 GLU A N 1
ATOM 896 C CA . GLU A 1 114 ? 17.045 -4.137 -7.973 1.00 92.31 114 GLU A CA 1
ATOM 897 C C . GLU A 1 114 ? 17.479 -2.997 -8.906 1.00 92.31 114 GLU A C 1
ATOM 899 O O . GLU A 1 114 ? 16.863 -2.781 -9.953 1.00 92.31 114 GLU A O 1
ATOM 904 N N . GLY A 1 115 ? 18.572 -2.310 -8.562 1.00 83.94 115 GLY A N 1
ATOM 905 C CA . GLY A 1 115 ? 19.189 -1.315 -9.447 1.00 83.94 115 GLY A CA 1
ATOM 906 C C . GLY A 1 115 ? 18.522 0.062 -9.427 1.00 83.94 115 GLY A C 1
ATOM 907 O O . GLY A 1 115 ? 18.538 0.764 -10.436 1.00 83.94 115 GLY A O 1
ATOM 908 N N . GLY A 1 116 ? 17.937 0.454 -8.295 1.00 82.25 116 GLY A N 1
ATOM 909 C CA . GLY A 1 116 ? 17.488 1.823 -8.059 1.00 82.25 116 GLY A CA 1
ATOM 910 C C . GLY A 1 116 ? 18.638 2.829 -7.932 1.00 82.25 116 GLY A C 1
ATOM 911 O O . GLY A 1 116 ? 19.813 2.481 -8.104 1.00 82.25 116 GLY A O 1
ATOM 912 N N . PRO A 1 117 ? 18.325 4.096 -7.602 1.00 79.19 117 PRO A N 1
ATOM 913 C CA . PRO A 1 117 ? 19.331 5.125 -7.358 1.00 79.19 117 PRO A CA 1
ATOM 914 C C . PRO A 1 117 ? 20.390 4.655 -6.350 1.00 79.19 117 PRO A C 1
ATOM 916 O O . PRO A 1 117 ? 20.063 4.131 -5.287 1.00 79.19 117 PRO A O 1
ATOM 919 N N . GLY A 1 118 ? 21.670 4.803 -6.698 1.00 83.25 118 GLY A N 1
ATOM 920 C CA . GLY A 1 118 ? 22.779 4.336 -5.854 1.00 83.25 118 GLY A CA 1
ATOM 921 C C . GLY A 1 118 ? 22.894 2.809 -5.723 1.00 83.25 118 GLY A C 1
ATOM 922 O O . GLY A 1 118 ? 23.612 2.338 -4.848 1.00 83.25 118 GLY A O 1
ATOM 923 N N . GLY A 1 119 ? 22.199 2.033 -6.563 1.00 85.56 119 GLY A N 1
ATOM 924 C CA . GLY A 1 119 ? 22.188 0.567 -6.521 1.00 85.56 119 GLY A CA 1
ATOM 925 C C . GLY A 1 119 ? 21.240 -0.028 -5.477 1.00 85.56 119 GLY A C 1
ATOM 926 O O . GLY A 1 119 ? 21.177 -1.249 -5.349 1.00 85.56 119 GLY A O 1
ATOM 927 N N . ALA A 1 120 ? 20.494 0.806 -4.747 1.00 87.56 120 ALA A N 1
ATOM 928 C CA . ALA A 1 120 ? 19.551 0.355 -3.732 1.00 87.56 120 ALA A CA 1
ATOM 929 C C . ALA A 1 120 ? 18.319 -0.326 -4.361 1.00 87.56 120 ALA A C 1
ATOM 931 O O . ALA A 1 120 ? 17.925 0.019 -5.481 1.00 87.56 120 ALA A O 1
ATOM 932 N N . PRO A 1 121 ? 17.677 -1.279 -3.664 1.00 92.56 121 PRO A N 1
ATOM 933 C CA . PRO A 1 121 ? 16.410 -1.830 -4.120 1.00 92.56 121 PRO A CA 1
ATOM 934 C C . PRO A 1 121 ? 15.295 -0.779 -4.076 1.00 92.56 121 PRO A C 1
ATOM 936 O O . PRO A 1 121 ? 15.237 0.060 -3.181 1.00 92.56 121 PRO A O 1
ATOM 939 N N . VAL A 1 122 ? 14.369 -0.867 -5.027 1.00 94.31 122 VAL A N 1
ATOM 940 C CA . VAL A 1 122 ? 13.155 -0.051 -5.094 1.00 94.31 122 VAL A CA 1
ATOM 941 C C . VAL A 1 122 ? 11.956 -0.943 -4.836 1.00 94.31 122 VAL A C 1
ATOM 943 O O . VAL A 1 122 ? 11.757 -1.956 -5.510 1.00 94.31 122 VAL A O 1
ATOM 946 N N . PHE A 1 123 ? 11.141 -0.555 -3.866 1.00 97.50 123 PHE A N 1
ATOM 947 C CA . PHE A 1 123 ? 9.894 -1.236 -3.557 1.00 97.50 123 PHE A CA 1
ATOM 948 C C . PHE A 1 123 ? 8.733 -0.534 -4.253 1.00 97.50 123 PHE A C 1
ATOM 950 O O . PHE A 1 123 ? 8.703 0.692 -4.345 1.00 97.50 123 PHE A O 1
ATOM 957 N N . HIS A 1 124 ? 7.769 -1.318 -4.723 1.00 97.94 124 HIS A N 1
ATOM 958 C CA . HIS A 1 124 ? 6.561 -0.808 -5.353 1.00 97.94 124 HIS A CA 1
ATOM 959 C C . HIS A 1 124 ? 5.332 -1.460 -4.729 1.00 97.94 124 HIS A C 1
ATOM 961 O O . HIS A 1 124 ? 5.257 -2.687 -4.628 1.00 97.94 124 HIS A O 1
ATOM 967 N N . LEU A 1 125 ? 4.391 -0.626 -4.292 1.00 98.69 125 LEU A N 1
ATOM 968 C CA . LEU A 1 125 ? 3.196 -1.042 -3.568 1.00 98.69 125 LEU A CA 1
ATOM 969 C C . LEU A 1 125 ? 1.949 -0.712 -4.381 1.00 98.69 125 LEU A C 1
ATOM 971 O O . LEU A 1 125 ? 1.815 0.398 -4.898 1.00 98.69 125 LEU A O 1
ATOM 975 N N . MET A 1 126 ? 1.026 -1.665 -4.440 1.00 98.75 126 MET A N 1
ATOM 976 C CA . MET A 1 126 ? -0.283 -1.490 -5.054 1.00 98.75 126 MET A CA 1
ATOM 977 C C . MET A 1 126 ? -1.378 -1.880 -4.061 1.00 98.75 126 MET A C 1
ATOM 979 O O . MET A 1 126 ? -1.283 -2.938 -3.443 1.00 98.75 126 MET A O 1
ATOM 983 N N . ILE A 1 127 ? -2.410 -1.050 -3.914 1.00 98.81 127 ILE A N 1
ATOM 984 C CA . ILE A 1 127 ? -3.556 -1.306 -3.032 1.00 98.81 127 ILE A CA 1
ATOM 985 C C . ILE A 1 127 ? -4.581 -2.147 -3.791 1.00 98.81 127 ILE A C 1
ATOM 987 O O . ILE A 1 127 ? -5.037 -1.739 -4.857 1.00 98.81 127 ILE A O 1
ATOM 991 N N . TYR A 1 128 ? -4.949 -3.303 -3.247 1.00 98.69 128 TYR A N 1
ATOM 992 C CA . TYR A 1 128 ? -5.985 -4.174 -3.790 1.00 98.69 128 TYR A CA 1
ATOM 993 C C . TYR A 1 128 ? -7.377 -3.614 -3.503 1.00 98.69 128 TYR A C 1
ATOM 995 O O . TYR A 1 128 ? -7.676 -3.200 -2.378 1.00 98.69 128 TYR A O 1
ATOM 1003 N N . VAL A 1 129 ? -8.231 -3.625 -4.522 1.00 98.31 129 VAL A N 1
ATOM 1004 C CA . VAL A 1 129 ? -9.609 -3.138 -4.459 1.00 98.31 129 VAL A CA 1
ATOM 1005 C C . VAL A 1 129 ? -10.515 -4.167 -5.116 1.00 98.31 129 VAL A C 1
ATOM 1007 O O . VAL A 1 129 ? -10.334 -4.498 -6.288 1.00 98.31 129 VAL A O 1
ATOM 1010 N N . ARG A 1 130 ? -11.506 -4.660 -4.380 1.00 96.31 130 ARG A N 1
ATOM 1011 C CA . ARG A 1 130 ? -12.565 -5.503 -4.929 1.00 96.31 130 ARG A CA 1
ATOM 1012 C C . ARG A 1 130 ? -13.676 -4.633 -5.477 1.00 96.31 130 ARG A C 1
ATOM 1014 O O . ARG A 1 130 ? -14.114 -3.685 -4.827 1.00 96.31 130 ARG A O 1
ATOM 1021 N N . ALA A 1 131 ? -14.185 -5.009 -6.639 1.00 91.81 131 ALA A N 1
ATOM 1022 C CA . ALA A 1 131 ? -15.361 -4.380 -7.210 1.00 91.81 131 ALA A CA 1
ATOM 1023 C C . ALA A 1 131 ? -16.251 -5.421 -7.909 1.00 91.81 131 ALA A C 1
ATOM 1025 O O . ALA A 1 131 ? -15.761 -6.476 -8.325 1.00 91.81 131 ALA A O 1
ATOM 1026 N N . PRO A 1 132 ? -17.565 -5.163 -8.041 1.00 90.38 132 PRO A N 1
ATOM 1027 C CA . PRO A 1 132 ? -18.492 -6.076 -8.714 1.00 90.38 132 PRO A CA 1
ATOM 1028 C C . PRO A 1 132 ? -18.072 -6.468 -10.141 1.00 90.38 132 PRO A C 1
ATOM 1030 O O . PRO A 1 132 ? -18.326 -7.586 -10.582 1.00 90.38 132 PRO A O 1
ATOM 1033 N N . GLU A 1 133 ? -17.426 -5.556 -10.861 1.00 89.38 133 GLU A N 1
ATOM 1034 C CA . GLU A 1 133 ? -16.950 -5.716 -12.235 1.00 89.38 133 GLU A CA 1
ATOM 1035 C C . GLU A 1 133 ? -15.586 -6.423 -12.353 1.00 89.38 133 GLU A C 1
ATOM 1037 O O . GLU A 1 133 ? -15.117 -6.691 -13.465 1.00 89.38 133 GLU A O 1
ATOM 1042 N N . GLY A 1 134 ? -14.956 -6.740 -11.220 1.00 92.44 134 GLY A N 1
ATOM 1043 C CA . GLY A 1 134 ? -13.663 -7.405 -11.124 1.00 92.44 134 GLY A CA 1
ATOM 1044 C C . GLY A 1 134 ? -12.734 -6.731 -10.119 1.00 92.44 134 GLY A C 1
ATOM 1045 O O . GLY A 1 134 ? -12.962 -5.606 -9.692 1.00 92.44 134 GLY A O 1
ATOM 1046 N N . ASP A 1 135 ? -11.666 -7.429 -9.749 1.00 96.44 135 ASP A N 1
ATOM 1047 C CA . ASP A 1 135 ? -10.688 -6.901 -8.803 1.00 96.44 135 ASP A CA 1
ATOM 1048 C C . ASP A 1 135 ? -9.633 -6.038 -9.509 1.00 96.44 135 ASP A C 1
ATOM 1050 O O . ASP A 1 135 ? -9.159 -6.353 -10.612 1.00 96.44 135 ASP A O 1
ATOM 1054 N N . PHE A 1 136 ? -9.229 -4.964 -8.840 1.00 97.81 136 PHE A N 1
ATOM 1055 C CA . PHE A 1 136 ? -8.292 -3.963 -9.327 1.00 97.81 136 PHE A CA 1
ATOM 1056 C C . PHE A 1 136 ? -7.142 -3.747 -8.350 1.00 97.81 136 PHE A C 1
ATOM 1058 O O . PHE A 1 136 ? -7.203 -4.082 -7.167 1.00 97.81 136 PHE A O 1
ATOM 1065 N N . VAL A 1 137 ? -6.089 -3.129 -8.867 1.00 98.56 137 VAL A N 1
ATOM 1066 C CA . VAL A 1 137 ? -5.046 -2.498 -8.073 1.00 98.56 137 VAL A CA 1
ATOM 1067 C C . VAL A 1 137 ? -5.046 -0.999 -8.314 1.00 98.56 137 VAL A C 1
ATOM 1069 O O . VAL A 1 137 ? -5.155 -0.567 -9.457 1.00 98.56 137 VAL A O 1
ATOM 1072 N N . VAL A 1 138 ? -4.865 -0.213 -7.257 1.00 98.69 138 VAL A N 1
ATOM 1073 C CA . VAL A 1 138 ? -4.657 1.239 -7.322 1.00 98.69 138 VAL A CA 1
ATOM 1074 C C . VAL A 1 138 ? -3.258 1.552 -6.815 1.00 98.69 138 VAL A C 1
ATOM 1076 O O . VAL A 1 138 ? -2.852 1.081 -5.751 1.00 98.69 138 VAL A O 1
ATOM 1079 N N . TYR A 1 139 ? -2.489 2.319 -7.582 1.00 98.62 139 TYR A N 1
ATOM 1080 C CA . TYR A 1 139 ? -1.082 2.557 -7.278 1.00 98.62 139 TYR A CA 1
ATOM 1081 C C . TYR A 1 139 ? -0.579 3.871 -7.867 1.00 98.62 139 TYR A C 1
ATOM 1083 O O . TYR A 1 139 ? -1.057 4.345 -8.894 1.00 98.62 139 TYR A O 1
ATOM 1091 N N . HIS A 1 140 ? 0.432 4.456 -7.234 1.00 97.94 140 HIS A N 1
ATOM 1092 C CA . HIS A 1 140 ? 1.183 5.561 -7.820 1.00 97.94 140 HIS A CA 1
ATOM 1093 C C . HIS A 1 140 ? 2.425 5.000 -8.531 1.00 97.94 140 HIS A C 1
ATOM 1095 O O . HIS A 1 140 ? 3.157 4.226 -7.912 1.00 97.94 140 HIS A O 1
ATOM 1101 N N . PRO A 1 141 ? 2.704 5.366 -9.795 1.00 94.69 141 PRO A N 1
ATOM 1102 C CA . PRO A 1 141 ? 3.752 4.718 -10.593 1.00 94.69 141 PRO A CA 1
ATOM 1103 C C . PRO A 1 141 ? 5.184 5.084 -10.151 1.00 94.69 141 PRO A C 1
ATOM 1105 O O . PRO A 1 141 ? 6.112 4.316 -10.380 1.00 94.69 141 PRO A O 1
ATOM 1108 N N . GLY A 1 142 ? 5.344 6.178 -9.399 1.00 87.62 142 GLY A N 1
ATOM 1109 C CA . GLY A 1 142 ? 6.585 6.536 -8.699 1.00 87.62 142 GLY A CA 1
ATOM 1110 C C . GLY A 1 142 ? 7.366 7.667 -9.361 1.00 87.62 142 GLY A C 1
ATOM 1111 O O . GLY A 1 142 ? 8.247 8.240 -8.726 1.00 87.62 142 GLY A O 1
ATOM 1112 N N . GLU A 1 143 ? 7.023 8.045 -10.594 1.00 90.62 143 GLU A N 1
ATOM 1113 C CA . GLU A 1 143 ? 7.587 9.232 -11.229 1.00 90.62 143 GLU A CA 1
ATOM 1114 C C . GLU A 1 143 ? 6.994 10.508 -10.623 1.00 90.62 143 GLU A C 1
ATOM 1116 O O . GLU A 1 143 ? 5.792 10.607 -10.360 1.00 90.62 143 GLU A O 1
ATOM 1121 N N . ARG A 1 144 ? 7.840 11.524 -10.428 1.00 88.00 144 ARG A N 1
ATOM 1122 C CA . ARG A 1 144 ? 7.396 12.817 -9.904 1.00 88.00 144 ARG A CA 1
ATOM 1123 C C . ARG A 1 144 ? 6.358 13.444 -10.839 1.00 88.00 144 ARG A C 1
ATOM 1125 O O . ARG A 1 144 ? 6.594 13.564 -12.038 1.00 88.00 144 ARG A O 1
ATOM 1132 N N . GLY A 1 145 ? 5.239 13.887 -10.269 1.00 90.06 145 GLY A N 1
ATOM 1133 C CA . GLY A 1 145 ? 4.151 14.532 -11.010 1.00 90.06 145 GLY A CA 1
ATOM 1134 C C . GLY A 1 145 ? 3.245 13.566 -11.778 1.00 90.06 145 GLY A C 1
ATOM 1135 O O . GLY A 1 145 ? 2.320 14.021 -12.448 1.00 90.06 145 GLY A O 1
ATOM 1136 N N . ALA A 1 146 ? 3.475 12.253 -11.686 1.00 94.12 146 ALA A N 1
ATOM 1137 C CA . ALA A 1 146 ? 2.567 11.276 -12.260 1.00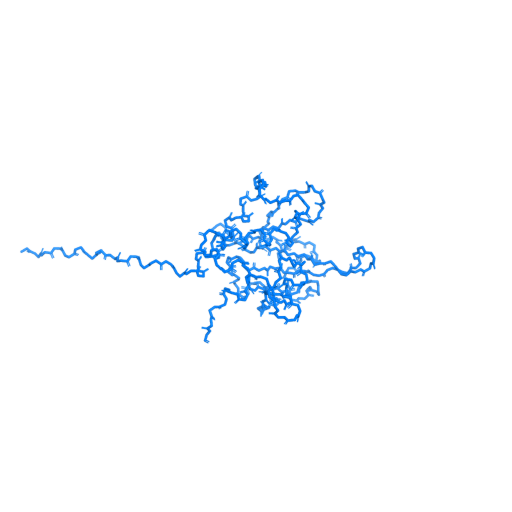 94.12 146 ALA A CA 1
ATOM 1138 C C . ALA A 1 146 ? 1.232 11.233 -11.501 1.00 94.12 146 ALA A C 1
ATOM 1140 O O . ALA A 1 146 ? 1.148 11.503 -10.305 1.00 94.12 146 ALA A O 1
ATOM 1141 N N . SER A 1 147 ? 0.170 10.864 -12.212 1.00 96.12 147 SER A N 1
ATOM 1142 C CA . SER A 1 147 ? -1.129 10.576 -11.604 1.00 96.12 147 SER A CA 1
ATOM 1143 C C . SER A 1 147 ? -1.173 9.145 -11.071 1.00 96.12 147 SER A C 1
ATOM 1145 O O . SER A 1 147 ? -0.506 8.249 -11.601 1.00 96.12 147 SER A O 1
ATOM 1147 N N . VAL A 1 148 ? -2.006 8.920 -10.051 1.00 98.12 148 VAL A N 1
ATOM 1148 C CA . VAL A 1 148 ? -2.366 7.571 -9.596 1.00 98.12 148 VAL A CA 1
ATOM 1149 C C . VAL A 1 148 ? -2.992 6.802 -10.759 1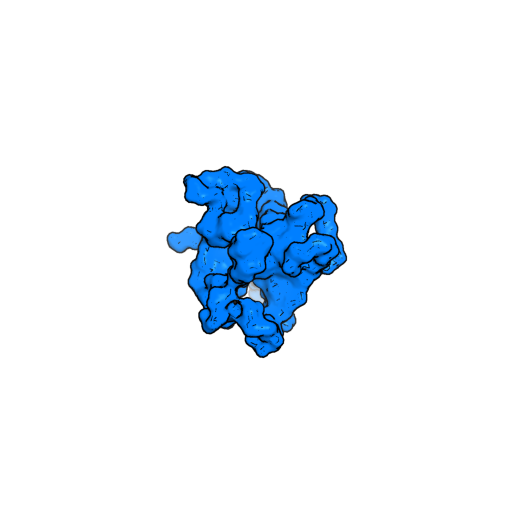.00 98.12 148 VAL A C 1
ATOM 1151 O O . VAL A 1 148 ? -3.711 7.362 -11.586 1.00 98.12 148 VAL A O 1
ATOM 1154 N N . ARG A 1 149 ? -2.682 5.511 -10.842 1.00 98.00 149 ARG A N 1
ATOM 1155 C CA . ARG A 1 149 ? -3.151 4.593 -11.876 1.00 98.00 149 ARG A CA 1
ATOM 1156 C C . ARG A 1 149 ? -3.946 3.459 -11.251 1.00 98.00 149 ARG A C 1
ATOM 1158 O O . ARG A 1 149 ? -3.805 3.148 -10.069 1.00 98.00 149 ARG A O 1
ATOM 1165 N N . THR A 1 150 ? -4.763 2.830 -12.084 1.00 98.12 150 THR A N 1
ATOM 1166 C CA . THR A 1 150 ? -5.487 1.605 -11.757 1.00 98.12 150 THR A CA 1
ATOM 1167 C C . THR A 1 150 ? -5.264 0.562 -12.846 1.00 98.12 150 THR A C 1
ATOM 1169 O O . THR A 1 150 ? -4.993 0.912 -13.995 1.00 98.12 150 THR A O 1
ATOM 1172 N N . GLY A 1 151 ? -5.361 -0.715 -12.491 1.00 97.25 151 GLY A N 1
ATOM 1173 C CA . GLY A 1 151 ? -5.291 -1.827 -13.435 1.00 97.25 151 GLY A CA 1
ATOM 1174 C C . GLY A 1 151 ? -6.070 -3.032 -12.930 1.00 97.25 151 GLY A C 1
ATOM 1175 O O . GLY A 1 151 ? -6.135 -3.272 -11.725 1.00 97.25 151 GLY A O 1
ATOM 1176 N N . LYS A 1 152 ? -6.667 -3.810 -13.840 1.00 97.69 152 LYS A N 1
ATOM 1177 C CA . LYS A 1 152 ? -7.352 -5.053 -13.462 1.00 97.69 152 LYS A CA 1
ATOM 1178 C C . LYS A 1 152 ? -6.329 -6.085 -13.012 1.00 97.69 152 LYS A C 1
ATOM 1180 O O . LYS A 1 152 ? -5.365 -6.361 -13.725 1.00 97.69 152 LYS A O 1
ATOM 1185 N N . VAL A 1 153 ? -6.585 -6.738 -11.883 1.00 97.38 153 VAL A N 1
ATOM 1186 C CA . VAL A 1 153 ? -5.726 -7.816 -11.360 1.00 97.38 153 VAL A CA 1
ATOM 1187 C C . VAL A 1 153 ? -5.577 -8.938 -12.388 1.00 97.38 153 VAL A C 1
ATOM 1189 O O . VAL A 1 153 ? -4.490 -9.482 -12.573 1.00 97.38 153 VAL A O 1
ATOM 1192 N N . ARG A 1 154 ? -6.655 -9.245 -13.118 1.00 95.88 154 ARG A N 1
ATOM 1193 C CA . ARG A 1 154 ? -6.638 -10.238 -14.195 1.00 95.88 154 ARG A CA 1
ATOM 1194 C C . ARG A 1 154 ? -5.656 -9.881 -15.314 1.00 95.88 154 ARG A C 1
ATOM 1196 O O . ARG A 1 154 ? -4.854 -10.720 -15.708 1.00 95.88 154 ARG A O 1
ATOM 1203 N N . GLU A 1 155 ? -5.684 -8.640 -15.792 1.00 96.94 155 GLU A N 1
ATOM 1204 C CA . GLU A 1 155 ? -4.763 -8.166 -16.836 1.00 96.94 155 GLU A CA 1
ATOM 1205 C C . GLU A 1 155 ? -3.317 -8.152 -16.327 1.00 96.94 155 GLU A C 1
ATOM 1207 O O . GLU A 1 155 ? -2.397 -8.527 -17.054 1.00 96.94 155 GLU A O 1
ATOM 1212 N N . LEU A 1 156 ? -3.119 -7.810 -15.049 1.00 96.12 156 LEU A N 1
ATOM 1213 C CA . LEU A 1 156 ? -1.812 -7.851 -14.401 1.00 96.12 156 LEU A CA 1
ATOM 1214 C C . LEU A 1 156 ? -1.232 -9.282 -14.345 1.00 96.12 156 LEU A C 1
ATOM 1216 O O . LEU A 1 156 ? -0.030 -9.476 -14.509 1.00 96.12 156 LEU A O 1
ATOM 1220 N N . LEU A 1 157 ? -2.074 -10.300 -14.157 1.00 95.94 157 LEU A N 1
ATOM 1221 C CA . LEU A 1 157 ? -1.669 -11.712 -14.182 1.00 95.94 157 LEU A CA 1
ATOM 1222 C C . LEU A 1 157 ? -1.382 -12.213 -15.610 1.00 95.94 157 LEU A C 1
ATOM 1224 O O . LEU A 1 157 ? -0.378 -12.890 -15.862 1.00 95.94 157 LEU A O 1
ATOM 1228 N N . GLU A 1 158 ? -2.265 -11.890 -16.553 1.00 95.88 158 GLU A N 1
ATOM 1229 C CA . GLU A 1 158 ? -2.259 -12.469 -17.899 1.00 95.88 158 GLU A CA 1
ATOM 1230 C C . GLU A 1 158 ? -1.272 -11.751 -18.836 1.00 95.88 158 GLU A C 1
ATOM 1232 O O . GLU A 1 158 ? -0.459 -12.405 -19.497 1.00 95.88 158 GLU A O 1
ATOM 1237 N N . ALA A 1 159 ? -1.271 -10.416 -18.840 1.00 96.12 159 ALA A N 1
ATOM 1238 C CA . ALA A 1 159 ? -0.682 -9.605 -19.907 1.00 96.12 159 ALA A CA 1
ATOM 1239 C C . ALA A 1 159 ? 0.447 -8.655 -19.469 1.00 96.12 159 ALA A C 1
ATOM 1241 O O . ALA A 1 159 ? 1.143 -8.122 -20.331 1.00 96.12 159 ALA A O 1
ATOM 1242 N N . ALA A 1 160 ? 0.670 -8.442 -18.168 1.00 96.38 160 ALA A N 1
ATOM 1243 C CA . ALA A 1 160 ? 1.750 -7.558 -17.724 1.00 96.38 160 ALA A CA 1
ATOM 1244 C C . ALA A 1 160 ? 3.151 -8.090 -18.090 1.00 96.38 160 ALA A C 1
ATOM 1246 O O . ALA A 1 160 ? 3.338 -9.306 -18.219 1.00 96.38 160 ALA A O 1
ATOM 1247 N N . PRO A 1 161 ? 4.164 -7.210 -18.198 1.00 96.69 161 PRO A N 1
ATOM 1248 C CA . PRO A 1 161 ? 5.560 -7.631 -18.269 1.00 96.69 161 PRO A CA 1
ATOM 1249 C C . PRO A 1 161 ? 5.923 -8.573 -17.114 1.00 96.69 161 PRO A C 1
ATOM 1251 O O . PRO A 1 161 ? 5.390 -8.445 -16.009 1.00 96.69 161 PRO A O 1
ATOM 1254 N N . ALA A 1 162 ? 6.826 -9.525 -17.359 1.00 96.25 162 ALA A N 1
ATOM 1255 C CA . ALA A 1 162 ? 7.135 -10.607 -16.419 1.00 96.25 162 ALA A CA 1
ATOM 1256 C C . ALA A 1 162 ? 7.557 -10.096 -15.030 1.00 96.25 162 ALA A C 1
ATOM 1258 O O . A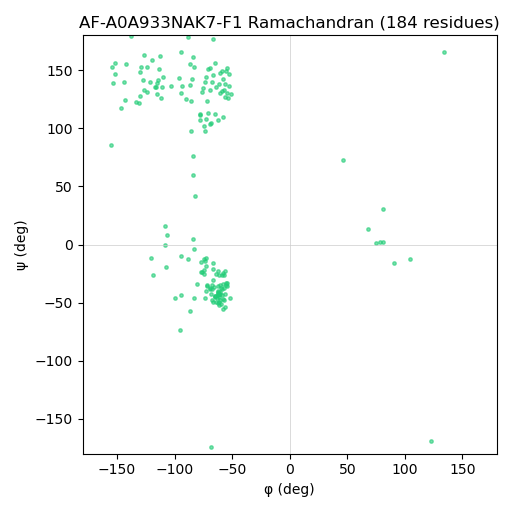LA A 1 162 ? 7.211 -10.698 -14.016 1.00 96.25 162 ALA A O 1
ATOM 1259 N N . GLU A 1 163 ? 8.258 -8.964 -14.982 1.00 95.75 163 GLU A N 1
ATOM 1260 C CA . GLU A 1 163 ? 8.676 -8.266 -13.768 1.00 95.75 163 GLU A CA 1
ATOM 1261 C C . GLU A 1 163 ? 7.522 -7.782 -12.883 1.00 95.75 163 GLU A C 1
ATOM 1263 O O . GLU A 1 163 ? 7.700 -7.700 -11.669 1.00 95.75 163 GLU A O 1
ATOM 1268 N N . TRP A 1 164 ? 6.349 -7.532 -13.465 1.00 96.62 164 TRP A N 1
ATOM 1269 C CA . TRP A 1 164 ? 5.173 -6.966 -12.801 1.00 96.62 164 TRP A CA 1
ATOM 1270 C C . TRP A 1 164 ? 4.044 -7.978 -12.607 1.00 96.62 164 TRP A C 1
ATOM 1272 O O . TRP A 1 164 ? 3.016 -7.647 -12.021 1.00 96.62 164 TRP A O 1
ATOM 1282 N N . LYS A 1 165 ? 4.218 -9.229 -13.050 1.00 97.19 165 LYS A N 1
ATOM 1283 C CA . LYS A 1 165 ? 3.220 -10.280 -12.821 1.00 97.19 165 LYS A CA 1
ATOM 1284 C C . LYS A 1 165 ? 3.214 -10.704 -11.345 1.00 97.19 165 LYS A C 1
ATOM 1286 O O . LYS A 1 165 ? 4.255 -11.161 -10.863 1.00 97.19 165 LYS A O 1
ATOM 1291 N N . PRO A 1 166 ? 2.083 -10.636 -10.617 1.00 96.94 166 PRO A N 1
ATOM 1292 C CA . PRO A 1 166 ? 2.002 -11.016 -9.209 1.00 96.94 166 PRO A CA 1
ATOM 1293 C C . PRO A 1 166 ? 1.790 -12.530 -9.063 1.00 96.94 166 PRO A C 1
ATOM 1295 O O . PRO A 1 166 ? 0.788 -13.011 -8.531 1.00 96.94 166 PRO A O 1
ATOM 1298 N N . ILE A 1 167 ? 2.744 -13.293 -9.594 1.00 95.69 167 ILE A N 1
ATOM 1299 C CA . ILE A 1 167 ? 2.745 -14.757 -9.593 1.00 95.69 167 ILE A CA 1
ATOM 1300 C C . ILE A 1 167 ? 3.884 -15.290 -8.714 1.00 95.69 167 ILE A C 1
ATOM 1302 O O . ILE A 1 167 ? 4.932 -14.644 -8.640 1.00 95.69 167 ILE A O 1
ATOM 1306 N N . PRO A 1 168 ? 3.744 -16.485 -8.105 1.00 95.25 168 PRO A N 1
ATOM 1307 C CA . PRO A 1 168 ? 4.767 -17.042 -7.214 1.00 95.25 168 PRO A CA 1
ATOM 1308 C C . PRO A 1 168 ? 6.159 -17.155 -7.841 1.00 95.25 168 PRO A C 1
ATOM 1310 O O . PRO A 1 168 ? 7.165 -17.006 -7.152 1.00 95.25 168 PRO A O 1
ATOM 1313 N N . LEU A 1 169 ? 6.214 -17.409 -9.152 1.00 95.06 169 LEU A N 1
ATOM 1314 C CA . LEU A 1 169 ? 7.462 -17.603 -9.889 1.00 95.06 169 LEU A CA 1
ATOM 1315 C C . LEU A 1 169 ? 8.198 -16.288 -10.196 1.00 95.06 169 LEU A C 1
ATOM 1317 O O . LEU A 1 169 ? 9.371 -16.323 -10.552 1.00 95.06 169 LEU A O 1
ATOM 1321 N N . ASN A 1 170 ? 7.543 -15.129 -10.064 1.00 97.06 170 ASN A N 1
ATOM 1322 C CA . ASN A 1 170 ? 8.203 -13.844 -10.256 1.00 97.06 170 ASN A CA 1
ATOM 1323 C C . ASN A 1 170 ? 9.031 -13.506 -8.999 1.00 97.06 170 ASN A C 1
ATOM 1325 O O . ASN A 1 170 ? 8.450 -13.214 -7.946 1.00 97.06 170 ASN A O 1
ATOM 1329 N N . PRO A 1 171 ? 10.377 -13.481 -9.073 1.00 96.31 171 PRO A N 1
ATOM 1330 C C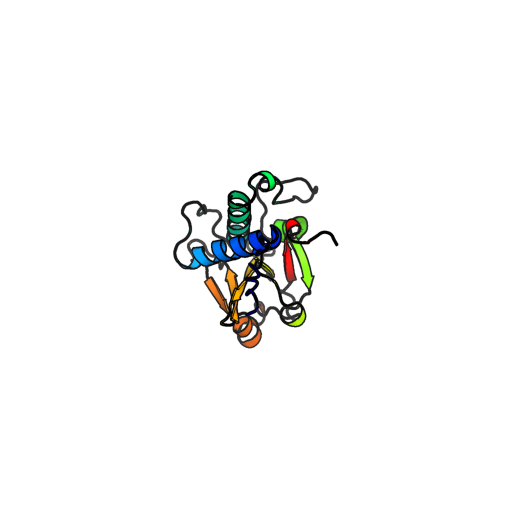A . PRO A 1 171 ? 11.211 -13.198 -7.910 1.00 96.31 171 PRO A CA 1
ATOM 1331 C C . PRO A 1 171 ? 11.005 -11.777 -7.374 1.00 96.31 171 PRO A C 1
ATOM 1333 O O . PRO A 1 171 ? 11.194 -11.566 -6.177 1.00 96.31 171 PRO A O 1
ATOM 1336 N N . ARG A 1 172 ? 10.573 -10.837 -8.228 1.00 97.50 172 ARG A N 1
ATOM 1337 C CA . ARG A 1 172 ? 10.295 -9.447 -7.850 1.00 97.50 172 ARG A CA 1
ATOM 1338 C C . ARG A 1 172 ? 8.996 -9.303 -7.071 1.00 97.50 172 ARG A C 1
ATOM 1340 O O . ARG A 1 172 ? 8.881 -8.370 -6.290 1.00 97.50 172 ARG A O 1
ATOM 1347 N N . PHE A 1 173 ? 8.038 -10.213 -7.241 1.00 98.06 173 PHE A N 1
ATOM 1348 C CA . PHE A 1 173 ? 6.790 -10.190 -6.485 1.00 98.06 173 PHE A CA 1
ATOM 1349 C C . PHE A 1 173 ? 7.012 -10.737 -5.073 1.00 98.06 173 PHE A C 1
ATOM 1351 O O . PHE A 1 173 ? 7.184 -11.943 -4.878 1.00 98.06 173 PHE A O 1
ATOM 1358 N N . LEU A 1 174 ? 6.999 -9.850 -4.079 1.00 98.19 174 LEU A N 1
ATOM 1359 C CA . LEU A 1 174 ? 7.190 -10.192 -2.669 1.00 98.19 174 LEU A CA 1
ATOM 1360 C C . LEU A 1 174 ? 5.961 -10.864 -2.052 1.00 98.19 174 LEU A C 1
ATOM 1362 O O . LEU A 1 174 ? 6.091 -11.579 -1.059 1.00 98.19 174 LEU A O 1
ATOM 1366 N N . GLY A 1 175 ? 4.787 -10.660 -2.648 1.00 98.06 175 GLY A N 1
ATOM 1367 C CA . GLY A 1 175 ? 3.533 -11.282 -2.245 1.00 98.06 175 GLY A CA 1
ATOM 1368 C C . GLY A 1 175 ? 2.436 -10.286 -1.900 1.00 98.06 175 GLY A C 1
ATOM 1369 O O . GLY A 1 175 ? 2.542 -9.088 -2.167 1.00 98.06 175 GLY A O 1
ATOM 1370 N N . VAL A 1 176 ? 1.373 -10.828 -1.311 1.00 98.44 176 VAL A N 1
ATOM 1371 C CA . VAL A 1 176 ? 0.238 -10.082 -0.769 1.00 98.44 176 VAL A CA 1
ATOM 1372 C C . VAL A 1 176 ? 0.474 -9.812 0.713 1.00 98.44 176 VAL A C 1
ATOM 1374 O O . VAL A 1 176 ? 0.894 -10.712 1.444 1.00 98.44 176 VAL A O 1
ATOM 1377 N N . PHE A 1 177 ? 0.193 -8.595 1.162 1.00 98.38 177 PHE A N 1
ATOM 1378 C CA . PHE A 1 177 ? 0.426 -8.133 2.525 1.00 98.38 177 PHE A CA 1
ATOM 1379 C C . PHE A 1 177 ? -0.841 -7.525 3.121 1.00 98.38 177 PHE A C 1
ATOM 1381 O O . PHE A 1 177 ? -1.554 -6.788 2.454 1.00 98.38 177 PHE A O 1
ATOM 1388 N N . VAL A 1 178 ? -1.084 -7.779 4.404 1.00 97.69 178 VAL A N 1
ATOM 1389 C CA . VAL A 1 178 ? -2.191 -7.179 5.164 1.00 97.69 178 VAL A CA 1
ATOM 1390 C 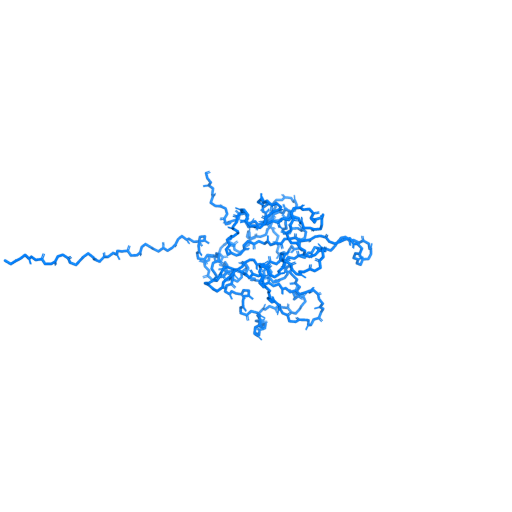C . VAL A 1 178 ? -1.638 -6.273 6.256 1.00 97.69 178 VAL A C 1
ATOM 1392 O O . VAL A 1 178 ? -0.623 -6.597 6.879 1.00 97.69 178 VAL A O 1
ATOM 1395 N N . HIS A 1 179 ? -2.289 -5.139 6.506 1.00 97.25 179 HIS A N 1
ATOM 1396 C CA . HIS A 1 179 ? -1.901 -4.259 7.606 1.00 97.25 179 HIS A CA 1
ATOM 1397 C C . HIS A 1 179 ? -2.094 -4.968 8.953 1.00 97.25 179 HIS A C 1
ATOM 1399 O O . HIS A 1 179 ? -3.133 -5.584 9.190 1.00 97.25 179 HIS A O 1
ATOM 1405 N N . ARG A 1 180 ? -1.128 -4.860 9.870 1.00 94.69 180 ARG A N 1
ATOM 1406 C CA . ARG A 1 180 ? -1.163 -5.576 11.161 1.00 94.69 180 ARG A CA 1
ATOM 1407 C C . ARG A 1 180 ? -2.375 -5.207 12.018 1.00 94.69 180 ARG A C 1
ATOM 1409 O O . ARG A 1 180 ? -2.941 -6.085 12.654 1.00 94.69 180 ARG A O 1
ATOM 1416 N N . GLY A 1 181 ? -2.816 -3.950 11.970 1.00 90.00 181 GLY A N 1
ATOM 1417 C CA . GLY A 1 181 ? -4.028 -3.488 12.662 1.00 90.00 181 GLY A CA 1
ATOM 1418 C C . GLY A 1 181 ? -5.354 -3.967 12.049 1.00 90.00 181 GLY A C 1
ATOM 1419 O O . GLY A 1 181 ? -6.394 -3.808 12.675 1.00 90.00 181 GLY A O 1
ATOM 1420 N N . LEU A 1 182 ? -5.337 -4.540 10.838 1.00 86.19 182 LEU A N 1
ATOM 1421 C CA . LEU A 1 182 ? -6.521 -5.126 10.189 1.00 86.19 182 LEU A CA 1
ATOM 1422 C C . LEU A 1 182 ? -6.647 -6.633 10.431 1.00 86.19 182 LEU A C 1
ATOM 1424 O O . LEU A 1 182 ? -7.674 -7.226 10.108 1.00 86.19 182 LEU A O 1
ATOM 1428 N N . VAL A 1 183 ? -5.617 -7.258 11.000 1.00 76.50 183 VAL A N 1
ATOM 1429 C CA . VAL A 1 183 ? -5.674 -8.660 11.398 1.00 76.50 183 VAL A CA 1
ATOM 1430 C C . VAL A 1 183 ? -6.454 -8.721 12.706 1.00 76.50 183 VAL A C 1
ATOM 1432 O O . VAL A 1 183 ? -5.979 -8.243 13.736 1.00 76.50 183 VAL A O 1
ATOM 1435 N N . THR A 1 184 ? -7.653 -9.304 12.678 1.00 55.28 184 THR A N 1
ATOM 1436 C CA . THR A 1 184 ? -8.327 -9.696 13.916 1.00 55.28 184 THR A CA 1
ATOM 1437 C C . THR A 1 184 ? -7.379 -10.616 14.676 1.00 55.28 184 THR A C 1
ATOM 1439 O O . THR A 1 184 ? -6.839 -11.566 14.105 1.00 55.28 184 THR A O 1
ATOM 1442 N N . HIS A 1 185 ? -7.099 -10.308 15.942 1.00 40.19 185 HIS A N 1
ATOM 1443 C CA . HIS A 1 185 ? -6.450 -11.281 16.813 1.00 40.19 185 HIS A CA 1
ATOM 1444 C C . HIS A 1 185 ? -7.364 -12.511 16.835 1.00 40.19 185 HIS A C 1
ATOM 1446 O O . HIS A 1 185 ? -8.504 -12.416 17.289 1.00 40.19 185 HIS A O 1
ATOM 1452 N N . GLY A 1 186 ? -6.908 -13.593 16.200 1.00 32.25 186 GLY A N 1
ATOM 1453 C CA . GLY A 1 186 ? -7.500 -14.914 16.374 1.00 32.25 186 GLY A CA 1
ATOM 1454 C C . GLY A 1 186 ? -7.239 -15.420 17.779 1.00 32.25 186 GLY A C 1
ATOM 1455 O O . GLY A 1 186 ? -6.198 -15.023 18.353 1.00 32.25 186 GLY A O 1
#

pLDDT: mean 91.22, std 12.87, range [32.25, 98.81]

Nearest PDB structures (foldseek):
  3r5l-assembly1_A  TM=4.045E-01  e=1.020E+00  Mycobacterium tuberculosis
  4ue0-assembly1_C  TM=4.026E-01  e=3.185E+00  Bovine adenovirus 4
  3nrp-assembly1_B  TM=4.057E-01  e=6.941E+00  Escherichia coli F11
  8s0q-assembly1_A  TM=3.602E-01  e=4.563E+00  Homo sapiens

Sequence (186 aa):
MMPALMAAALIASPPLTSLWRRVVVETAVLQLERPDPGWQEEQRDCAGLVRFAYRTALDRLDPKLVPTLWSGPDGKPIAYSDAETLLAHSFRPLRREVVSIRPEDGDLLAFRHEGGPGGAPVFHLMIYVRAPEGDFVVYHPGERGASVRTGKVRELLEAAPAEWKPIPLNPRFLGVFVHRGLVTHG